Protein AF-L8GLH9-F1 (afdb_monomer_lite)

pLDDT: mean 82.63, std 20.02, range [28.98, 98.69]

Radius of gyration: 16.99 Å; chains: 1; bounding box: 38×40×45 Å

Structure (mmCIF, N/CA/C/O backbone):
data_AF-L8GLH9-F1
#
_entry.id   AF-L8GLH9-F1
#
loop_
_atom_site.group_PDB
_atom_site.id
_atom_site.type_symbol
_atom_site.label_atom_id
_atom_site.label_alt_id
_atom_site.label_comp_id
_atom_site.label_asym_id
_atom_site.label_entity_id
_atom_site.label_seq_id
_atom_site.pdbx_PDB_ins_code
_atom_site.Cartn_x
_atom_site.Cartn_y
_atom_site.Cartn_z
_atom_site.occupancy
_atom_site.B_iso_or_equiv
_atom_site.auth_seq_id
_atom_site.auth_comp_id
_atom_site.auth_asym_id
_atom_site.auth_atom_id
_atom_site.pdbx_PDB_model_num
ATOM 1 N N . MET A 1 1 ? 4.329 -18.933 15.345 1.00 48.31 1 MET A N 1
ATOM 2 C CA . MET A 1 1 ? 5.391 -18.205 14.624 1.00 48.31 1 MET A CA 1
ATOM 3 C C . MET A 1 1 ? 5.444 -16.810 15.231 1.00 48.31 1 MET A C 1
ATOM 5 O O . MET A 1 1 ? 4.500 -16.057 15.046 1.00 48.31 1 MET A O 1
ATOM 9 N N . LEU A 1 2 ? 6.415 -16.532 16.109 1.00 46.81 2 LEU A N 1
ATOM 10 C CA . LEU A 1 2 ? 6.518 -15.220 16.758 1.00 46.81 2 LEU A CA 1
ATOM 11 C C . LEU A 1 2 ? 7.145 -14.242 15.762 1.00 46.81 2 LEU A C 1
ATOM 13 O O . LEU A 1 2 ? 8.319 -14.399 15.430 1.00 46.81 2 LEU A O 1
ATOM 17 N N . CYS A 1 3 ? 6.389 -13.234 15.318 1.00 46.59 3 CYS A N 1
ATOM 18 C CA . CYS A 1 3 ? 7.007 -12.012 14.815 1.00 46.59 3 CYS A CA 1
ATOM 19 C C . CYS A 1 3 ? 7.888 -11.489 15.958 1.00 46.59 3 CYS A C 1
ATOM 21 O O . CYS A 1 3 ? 7.391 -11.249 17.062 1.00 46.59 3 CYS A O 1
ATOM 23 N N . LYS A 1 4 ? 9.211 -11.451 15.762 1.00 39.44 4 LYS A N 1
ATOM 24 C CA . LYS A 1 4 ? 10.112 -10.903 16.777 1.00 39.44 4 LYS A CA 1
ATOM 25 C C . LYS A 1 4 ? 9.799 -9.417 16.893 1.00 39.44 4 LYS A C 1
ATOM 27 O O . LYS A 1 4 ? 10.122 -8.635 16.012 1.00 39.44 4 LYS A O 1
ATOM 32 N N . LEU A 1 5 ? 9.106 -9.076 17.970 1.00 38.25 5 LEU A N 1
ATOM 33 C CA . LEU A 1 5 ? 8.715 -7.723 18.316 1.00 38.25 5 LEU A CA 1
ATOM 34 C C . LEU A 1 5 ? 9.991 -6.908 18.570 1.00 38.25 5 LEU A C 1
ATOM 36 O O . LEU A 1 5 ? 10.675 -7.147 19.567 1.00 38.25 5 LEU A O 1
ATOM 40 N N . LEU A 1 6 ? 10.321 -5.960 17.697 1.00 35.88 6 LEU A N 1
ATOM 41 C CA . LEU A 1 6 ? 11.207 -4.874 18.085 1.00 35.88 6 LEU A CA 1
ATOM 42 C C . LEU A 1 6 ? 10.311 -3.754 18.617 1.00 35.88 6 LEU A C 1
ATOM 44 O O . LEU A 1 6 ? 9.616 -3.056 17.885 1.00 35.88 6 LEU A O 1
ATOM 48 N N . LEU A 1 7 ? 10.267 -3.633 19.940 1.00 35.00 7 LEU A N 1
ATOM 49 C CA . LEU A 1 7 ? 9.560 -2.548 20.601 1.00 35.00 7 LEU A CA 1
ATOM 50 C C . LEU A 1 7 ? 10.393 -1.270 20.433 1.00 35.00 7 LEU A C 1
ATOM 52 O O . LEU A 1 7 ? 11.332 -1.034 21.193 1.00 35.00 7 LEU A O 1
ATOM 56 N N . VAL A 1 8 ? 10.077 -0.441 19.440 1.00 33.22 8 VAL A N 1
ATOM 57 C CA . VAL A 1 8 ? 10.721 0.870 19.294 1.00 33.22 8 VAL A CA 1
ATOM 58 C C . VAL A 1 8 ? 10.056 1.861 20.251 1.00 33.22 8 VAL A C 1
ATOM 60 O O . VAL A 1 8 ? 9.145 2.605 19.898 1.00 33.22 8 VAL A O 1
ATOM 63 N N . ALA A 1 9 ? 10.513 1.866 21.502 1.00 32.91 9 ALA A N 1
ATOM 64 C CA . ALA A 1 9 ? 10.251 2.957 22.433 1.00 32.91 9 ALA A CA 1
ATOM 65 C C . ALA A 1 9 ? 11.201 4.125 22.110 1.00 32.91 9 ALA A C 1
ATOM 67 O O . ALA A 1 9 ? 12.298 4.222 22.656 1.00 32.91 9 ALA A O 1
ATOM 68 N N . LEU A 1 10 ? 10.805 5.006 21.189 1.00 35.25 10 LEU A N 1
ATOM 69 C CA . LEU A 1 10 ? 11.561 6.217 20.854 1.00 35.25 10 LEU A CA 1
ATOM 70 C C . LEU A 1 10 ? 11.167 7.371 21.792 1.00 35.25 10 LEU A C 1
ATOM 72 O O . LEU A 1 10 ? 10.288 8.169 21.489 1.00 35.25 10 LEU A O 1
ATOM 76 N N . PHE A 1 11 ? 11.861 7.485 22.929 1.00 33.91 11 PHE A N 1
ATOM 77 C CA . PHE A 1 11 ? 12.009 8.758 23.646 1.00 33.91 11 PHE A CA 1
ATOM 78 C C . PHE A 1 11 ? 13.252 9.478 23.113 1.00 33.91 11 PHE A C 1
ATOM 80 O O . PHE A 1 11 ? 14.307 9.472 23.740 1.00 33.91 11 PHE A O 1
ATOM 87 N N . LEU A 1 12 ? 13.148 10.094 21.937 1.00 33.44 12 LEU A N 1
ATOM 88 C CA . LEU A 1 12 ? 14.141 11.060 21.473 1.00 33.44 12 LEU A CA 1
ATOM 89 C C . LEU A 1 12 ? 13.407 12.289 20.939 1.00 33.44 12 LEU A C 1
ATOM 91 O O . LEU A 1 12 ? 12.610 12.203 20.008 1.00 33.44 12 LEU A O 1
ATOM 95 N N . ASN A 1 13 ? 13.668 13.434 21.572 1.00 30.86 13 ASN A N 1
ATOM 96 C CA . ASN A 1 13 ? 13.225 14.747 21.119 1.00 30.86 13 ASN A CA 1
ATOM 97 C C . ASN A 1 13 ? 13.850 15.038 19.746 1.00 30.86 13 ASN A C 1
ATOM 99 O O . ASN A 1 13 ? 14.970 15.539 19.671 1.00 30.86 13 ASN A O 1
ATOM 103 N N . PHE A 1 14 ? 13.138 14.717 18.667 1.00 35.16 14 PHE A N 1
ATOM 104 C CA . PHE A 1 14 ? 13.542 15.058 17.307 1.00 35.16 14 PHE A CA 1
ATOM 105 C C . PHE A 1 14 ? 12.776 16.278 16.795 1.00 35.16 14 PHE A C 1
ATOM 107 O O . PHE A 1 14 ? 11.559 16.404 16.943 1.00 35.16 14 PHE A O 1
ATOM 114 N N . VAL A 1 15 ? 13.533 17.191 16.189 1.00 28.98 15 VAL A N 1
ATOM 115 C CA . VAL A 1 15 ? 13.045 18.392 15.513 1.00 28.98 15 VAL A CA 1
ATOM 116 C C . VAL A 1 15 ? 12.125 17.972 14.366 1.00 28.98 15 VAL A C 1
ATOM 118 O O . VAL A 1 15 ? 12.534 17.239 13.470 1.00 28.98 15 VAL A O 1
ATOM 121 N N . ARG A 1 16 ? 10.875 18.449 14.394 1.00 32.00 16 ARG A N 1
ATOM 122 C CA . ARG A 1 16 ? 9.905 18.323 13.299 1.00 32.00 16 ARG A CA 1
ATOM 123 C C . ARG A 1 16 ? 10.435 19.067 12.066 1.00 32.00 16 ARG A C 1
ATOM 125 O O . ARG A 1 16 ? 10.220 20.272 11.961 1.00 32.00 16 ARG A O 1
ATOM 132 N N . SER A 1 17 ? 11.102 18.390 11.134 1.00 30.97 17 SER A N 1
ATOM 133 C CA . SER A 1 17 ? 11.179 18.889 9.759 1.00 30.97 17 SER A CA 1
ATOM 134 C C . SER A 1 17 ? 10.022 18.283 8.967 1.00 30.97 17 SER A C 1
ATOM 136 O O . SER A 1 17 ? 9.770 17.080 8.980 1.00 30.97 17 SER A O 1
ATOM 138 N N . SER A 1 18 ? 9.236 19.151 8.341 1.00 34.31 18 SER A N 1
ATOM 139 C CA . SER A 1 18 ? 8.208 18.778 7.380 1.00 34.31 18 SER A CA 1
ATOM 140 C C . SER A 1 18 ? 8.896 18.213 6.141 1.00 34.31 18 SER A C 1
ATOM 142 O O . SER A 1 18 ? 9.457 18.977 5.357 1.00 34.31 18 SER A O 1
ATOM 144 N N . GLY A 1 19 ? 8.899 16.900 5.969 1.00 38.44 19 GLY A N 1
ATOM 145 C CA . GLY A 1 19 ? 9.499 16.302 4.784 1.00 38.44 19 GLY A CA 1
ATOM 146 C C . GLY A 1 19 ? 9.307 14.809 4.775 1.00 38.44 19 GLY A C 1
ATOM 147 O O . GLY A 1 19 ? 8.417 14.333 4.091 1.00 38.44 19 GLY A O 1
ATOM 148 N N . ASP A 1 20 ? 10.070 14.102 5.596 1.00 43.97 20 ASP A N 1
ATOM 149 C CA . ASP A 1 20 ? 10.052 12.650 5.629 1.00 43.97 20 ASP A CA 1
ATOM 150 C C . ASP A 1 20 ? 10.320 12.194 7.061 1.00 43.97 20 ASP A C 1
ATOM 152 O O . ASP A 1 20 ? 11.429 12.323 7.580 1.00 43.97 20 ASP A O 1
ATOM 156 N N . TYR A 1 21 ? 9.281 11.705 7.742 1.00 44.62 21 TYR A N 1
ATOM 157 C CA . TYR A 1 21 ? 9.470 11.015 9.013 1.00 44.62 21 TYR A CA 1
ATOM 158 C C . TYR A 1 21 ? 9.934 9.593 8.685 1.00 44.62 21 TYR A C 1
ATOM 160 O O . TYR A 1 21 ? 9.128 8.675 8.571 1.00 44.62 21 TYR A O 1
ATOM 168 N N . GLU A 1 22 ? 11.236 9.427 8.457 1.00 46.12 22 GLU A N 1
ATOM 169 C CA . GLU A 1 22 ? 11.877 8.116 8.351 1.00 46.12 22 GLU A CA 1
ATOM 170 C C . GLU A 1 22 ? 12.401 7.709 9.737 1.00 46.12 22 GLU A C 1
ATOM 172 O O . GLU A 1 22 ? 13.559 7.987 10.064 1.00 46.12 22 GLU A O 1
ATOM 177 N N . PRO A 1 23 ? 11.609 7.049 10.608 1.00 44.25 23 PRO A N 1
ATOM 178 C CA . PRO A 1 23 ? 12.254 6.200 11.595 1.00 44.25 23 PRO A CA 1
ATOM 179 C C . PRO A 1 23 ? 13.064 5.175 10.789 1.00 44.25 23 PRO A C 1
ATOM 181 O O . PRO A 1 23 ? 12.549 4.640 9.809 1.00 44.25 23 PRO A O 1
ATOM 184 N N . GLN A 1 24 ? 14.333 4.961 11.144 1.00 42.41 24 GLN A N 1
ATOM 185 C CA . GLN A 1 24 ? 15.255 4.017 10.496 1.00 42.41 24 GLN A CA 1
ATOM 186 C C . GLN A 1 24 ? 14.717 2.568 10.541 1.00 42.41 24 GLN A C 1
ATOM 188 O O . GLN A 1 24 ? 15.207 1.730 11.289 1.00 42.41 24 GLN A O 1
ATOM 193 N N . LEU A 1 25 ? 13.685 2.276 9.754 1.00 46.06 25 LEU A N 1
ATOM 194 C CA . LEU A 1 25 ? 12.957 1.012 9.664 1.00 46.06 25 LEU A CA 1
ATOM 195 C C . LEU A 1 25 ? 12.950 0.582 8.196 1.00 46.06 25 LEU A C 1
ATOM 197 O O . LEU A 1 25 ? 11.900 0.420 7.578 1.00 46.06 25 LEU A O 1
ATOM 201 N N . VAL A 1 26 ? 14.139 0.475 7.601 1.00 50.44 26 VAL A N 1
ATOM 202 C CA . VAL A 1 26 ? 14.301 0.052 6.208 1.00 50.44 26 VAL A CA 1
ATOM 203 C C . VAL A 1 26 ? 14.715 -1.426 6.204 1.00 50.44 26 VAL A C 1
ATOM 205 O O . VAL A 1 26 ? 15.907 -1.717 6.278 1.00 50.44 26 VAL A O 1
ATOM 208 N N . PRO A 1 27 ? 13.776 -2.394 6.146 1.00 52.75 27 PRO A N 1
ATOM 209 C CA . PRO A 1 27 ? 14.131 -3.805 5.987 1.00 52.75 27 PRO A CA 1
ATOM 210 C C . PRO A 1 27 ? 14.670 -4.124 4.586 1.00 52.75 27 PRO A C 1
ATOM 212 O O . PRO A 1 27 ? 15.272 -5.178 4.394 1.00 52.75 27 PRO A O 1
ATOM 215 N N . PHE A 1 28 ? 14.477 -3.231 3.606 1.00 58.47 28 PHE A N 1
ATOM 216 C CA . PHE A 1 28 ? 14.873 -3.462 2.221 1.00 58.47 28 PHE A CA 1
ATOM 217 C C . PHE A 1 28 ? 15.865 -2.412 1.732 1.00 58.47 28 PHE A C 1
ATOM 219 O O . PHE A 1 28 ? 15.496 -1.272 1.456 1.00 58.47 28 PHE A O 1
ATOM 226 N N . TYR A 1 29 ? 17.116 -2.827 1.567 1.00 63.47 29 TYR A N 1
ATOM 227 C CA . TYR A 1 29 ? 18.118 -2.069 0.832 1.00 63.47 29 TYR A CA 1
ATOM 228 C C . TYR A 1 29 ? 18.372 -2.733 -0.511 1.00 63.47 29 TYR A C 1
ATOM 230 O O . TYR A 1 29 ? 18.450 -3.957 -0.607 1.00 63.47 29 TYR A O 1
ATOM 238 N N . GLY A 1 30 ? 18.548 -1.907 -1.536 1.00 80.31 30 GLY A N 1
ATOM 239 C CA . GLY A 1 30 ? 19.004 -2.352 -2.840 1.00 80.31 30 GLY A CA 1
ATOM 240 C C . GLY A 1 30 ? 18.010 -2.079 -3.951 1.00 80.31 30 GLY A C 1
ATOM 241 O O . GLY A 1 30 ? 17.119 -1.233 -3.852 1.00 80.31 30 GLY A O 1
ATOM 242 N N . PHE A 1 31 ? 18.235 -2.800 -5.034 1.00 83.44 31 PHE A N 1
ATOM 243 C CA . PHE A 1 31 ? 17.569 -2.619 -6.305 1.00 83.44 31 PHE A CA 1
ATOM 244 C C . PHE A 1 31 ? 16.625 -3.779 -6.573 1.00 83.44 31 PHE A C 1
ATOM 246 O O . PHE A 1 31 ? 16.828 -4.883 -6.067 1.00 83.44 31 PHE A O 1
ATOM 253 N N . HIS A 1 32 ? 15.597 -3.528 -7.368 1.00 82.81 32 HIS A N 1
ATOM 254 C CA . HIS A 1 32 ? 14.698 -4.573 -7.829 1.00 82.81 32 HIS A CA 1
ATOM 255 C C . HIS A 1 32 ? 14.793 -4.779 -9.337 1.00 82.81 32 HIS A C 1
ATOM 257 O O . HIS A 1 32 ? 15.432 -4.012 -10.052 1.00 82.81 32 HIS A O 1
ATOM 263 N N . SER A 1 33 ? 14.139 -5.850 -9.784 1.00 86.19 33 SER A N 1
ATOM 264 C CA . SER A 1 33 ? 13.901 -6.154 -11.193 1.00 86.19 33 SER A CA 1
ATOM 265 C C . SER A 1 33 ? 12.440 -5.864 -11.565 1.00 86.19 33 SER A C 1
ATOM 267 O O . SER A 1 33 ? 11.677 -5.329 -10.757 1.00 86.19 33 SER A O 1
ATOM 269 N N . ALA A 1 34 ? 12.027 -6.272 -12.768 1.00 94.25 34 ALA A N 1
ATOM 270 C CA . ALA A 1 34 ? 10.666 -6.097 -13.275 1.00 94.25 34 ALA A CA 1
ATOM 271 C C . ALA A 1 34 ? 9.572 -6.743 -12.405 1.00 94.25 34 ALA A C 1
ATOM 273 O O . ALA A 1 34 ? 8.413 -6.350 -12.500 1.00 94.25 34 ALA A O 1
ATOM 274 N N . VAL A 1 35 ? 9.909 -7.726 -11.566 1.00 95.12 35 VAL A N 1
ATOM 275 C CA . VAL A 1 35 ? 8.958 -8.346 -10.637 1.00 95.12 35 VAL A CA 1
ATOM 276 C C . VAL A 1 35 ? 9.485 -8.229 -9.218 1.00 95.12 35 VAL A C 1
ATOM 278 O O . VAL A 1 35 ? 10.641 -8.548 -8.937 1.00 95.12 35 VAL A O 1
ATOM 281 N N . MET A 1 36 ? 8.609 -7.800 -8.318 1.00 93.56 36 MET A N 1
ATOM 282 C CA . MET A 1 36 ? 8.866 -7.753 -6.888 1.00 93.56 36 MET A CA 1
ATOM 283 C C . MET A 1 36 ? 7.786 -8.520 -6.146 1.00 93.56 36 MET A C 1
ATOM 285 O O . MET A 1 36 ? 6.603 -8.412 -6.475 1.00 93.56 36 MET A O 1
ATOM 289 N N . THR A 1 37 ? 8.179 -9.210 -5.081 1.00 93.19 37 THR A N 1
ATOM 290 C CA . THR A 1 37 ? 7.257 -9.868 -4.154 1.00 93.19 37 THR A CA 1
ATOM 291 C C . THR A 1 37 ? 7.627 -9.567 -2.709 1.00 93.19 37 THR A C 1
ATOM 293 O O . THR A 1 37 ? 8.803 -9.453 -2.369 1.00 93.19 37 THR A O 1
ATOM 296 N N . ALA A 1 38 ? 6.620 -9.467 -1.849 1.00 91.94 38 ALA A N 1
ATOM 297 C CA . ALA A 1 38 ? 6.783 -9.415 -0.404 1.00 91.94 38 ALA A CA 1
ATOM 298 C C . ALA A 1 38 ? 5.654 -10.188 0.271 1.00 91.94 38 ALA A C 1
ATOM 300 O O . ALA A 1 38 ? 4.516 -10.172 -0.194 1.00 91.94 38 ALA A O 1
ATOM 301 N N . ARG A 1 39 ? 5.950 -10.829 1.398 1.00 91.94 39 ARG A N 1
ATOM 302 C CA . ARG A 1 39 ? 4.935 -11.394 2.289 1.00 91.94 39 ARG A CA 1
ATOM 303 C C . ARG A 1 39 ? 4.847 -10.522 3.528 1.00 91.94 39 ARG A C 1
ATOM 305 O O . ARG A 1 39 ? 5.874 -10.160 4.100 1.00 91.94 39 ARG A O 1
ATOM 312 N N . VAL A 1 40 ? 3.634 -10.158 3.919 1.00 92.62 40 VAL A N 1
ATOM 313 C CA . VAL A 1 40 ? 3.385 -9.230 5.023 1.00 92.62 40 VAL A CA 1
ATOM 314 C C . VAL A 1 40 ? 2.390 -9.807 6.016 1.00 92.62 40 VAL A C 1
ATOM 316 O O . VAL A 1 40 ? 1.424 -10.465 5.637 1.00 92.62 40 VAL A O 1
ATOM 319 N N . GLN A 1 41 ? 2.597 -9.502 7.291 1.00 92.75 41 GLN A N 1
ATOM 320 C CA . GLN A 1 41 ? 1.621 -9.698 8.355 1.00 92.75 41 GLN A CA 1
ATOM 321 C C . GLN A 1 41 ? 1.482 -8.386 9.130 1.00 92.75 41 GLN A C 1
ATOM 323 O O . GLN A 1 41 ? 2.452 -7.851 9.664 1.00 92.75 41 GLN A O 1
ATOM 328 N N . LEU A 1 42 ? 0.265 -7.853 9.171 1.00 91.06 42 LEU A N 1
ATOM 329 C CA . LEU A 1 42 ? -0.047 -6.572 9.809 1.00 91.06 42 LEU A CA 1
ATOM 330 C C . LEU A 1 42 ? -0.402 -6.804 11.279 1.00 91.06 42 LEU A C 1
ATOM 332 O O . LEU A 1 42 ? -1.261 -7.638 11.563 1.00 91.06 42 LEU A O 1
ATOM 336 N N . ALA A 1 43 ? 0.225 -6.093 12.216 1.00 90.69 43 ALA A N 1
ATOM 337 C CA . ALA A 1 43 ? -0.106 -6.220 13.635 1.00 90.69 43 ALA A CA 1
ATOM 338 C C . ALA A 1 43 ? -1.403 -5.467 13.993 1.00 90.69 43 ALA A C 1
ATOM 340 O O . ALA A 1 43 ? -1.910 -4.659 13.217 1.00 90.69 43 ALA A O 1
ATOM 341 N N . ASN A 1 44 ? -1.955 -5.710 15.185 1.00 91.69 44 ASN A N 1
ATOM 342 C CA . ASN A 1 44 ? -3.212 -5.085 15.631 1.00 91.69 44 ASN A CA 1
ATOM 343 C C . ASN A 1 44 ? -3.132 -3.549 15.748 1.00 91.69 44 ASN A C 1
ATOM 345 O O . ASN A 1 44 ? -4.147 -2.858 15.648 1.00 91.69 44 ASN A O 1
ATOM 349 N N . ASP A 1 45 ? -1.942 -2.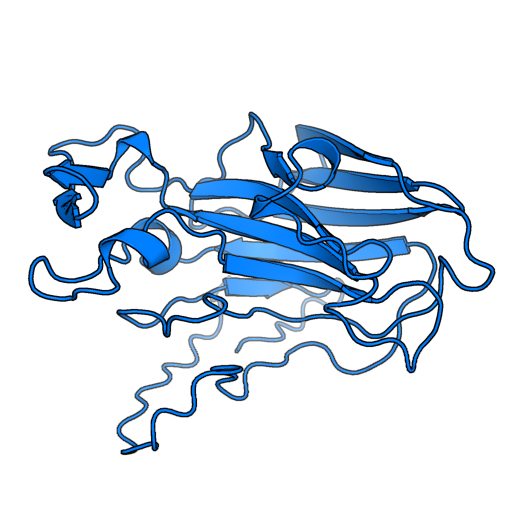994 15.971 1.00 88.69 45 ASP A N 1
ATOM 350 C CA . ASP A 1 45 ? -1.729 -1.544 16.042 1.00 88.69 45 ASP A CA 1
ATOM 351 C C . ASP A 1 45 ? -1.931 -0.843 14.684 1.00 88.69 45 ASP A C 1
ATOM 353 O O . ASP A 1 45 ? -2.325 0.326 14.644 1.00 88.69 45 ASP A O 1
ATOM 357 N N . THR A 1 46 ? -1.800 -1.578 13.573 1.00 89.44 46 THR A N 1
ATOM 358 C CA . THR A 1 46 ? -2.104 -1.083 12.224 1.00 89.44 46 THR A CA 1
ATOM 359 C C . THR A 1 46 ? -3.586 -0.739 12.069 1.00 89.44 46 THR A C 1
ATOM 361 O O . THR A 1 46 ? -3.917 0.268 11.457 1.00 89.44 46 THR A O 1
ATOM 364 N N . SER A 1 47 ? -4.521 -1.484 12.666 1.00 91.44 47 SER A N 1
ATOM 365 C CA . SER A 1 47 ? -5.956 -1.186 12.518 1.00 91.44 47 SER A CA 1
ATOM 366 C C . SER A 1 47 ? -6.508 -0.232 13.580 1.00 91.44 47 SER A C 1
ATOM 368 O O . SER A 1 47 ? -7.668 0.175 13.490 1.00 91.44 47 SER A O 1
ATOM 370 N N . THR A 1 48 ? -5.706 0.142 14.581 1.00 90.00 48 THR A N 1
ATOM 371 C CA . THR A 1 48 ? -6.197 0.845 15.778 1.00 90.00 48 THR A CA 1
ATOM 372 C C . THR A 1 48 ? -5.628 2.245 15.981 1.00 90.00 48 THR A C 1
ATOM 374 O O . THR A 1 48 ? -6.156 2.967 16.826 1.00 90.00 48 THR A O 1
ATOM 377 N N . TYR A 1 49 ? -4.645 2.685 15.185 1.00 87.25 49 TYR A N 1
ATOM 378 C CA . TYR A 1 49 ? -4.107 4.042 15.314 1.00 87.25 49 TYR A CA 1
ATOM 379 C C . TYR A 1 49 ? -5.174 5.124 15.146 1.00 87.25 49 TYR A C 1
ATOM 381 O O . TYR A 1 49 ? -6.056 5.050 14.275 1.00 87.25 49 TYR A O 1
ATOM 389 N N . LEU A 1 50 ? -5.097 6.123 16.025 1.00 87.00 50 LEU A N 1
ATOM 390 C CA . LEU A 1 50 ? -6.033 7.230 16.086 1.00 87.00 50 LEU A CA 1
ATOM 391 C C . LEU A 1 50 ? -5.292 8.514 16.459 1.00 87.00 50 LEU A C 1
ATOM 393 O O . LEU A 1 50 ? -4.617 8.560 17.482 1.00 87.00 50 LEU A O 1
ATOM 397 N N . PHE A 1 51 ? -5.433 9.548 15.638 1.00 84.31 51 PHE A N 1
ATOM 398 C CA . PHE A 1 51 ? -5.006 10.895 16.012 1.00 84.31 51 PHE A CA 1
ATOM 399 C C . PHE A 1 51 ? -5.970 11.488 17.048 1.00 84.31 51 PHE A C 1
ATOM 401 O O . PHE A 1 51 ? -7.185 11.278 16.961 1.00 84.31 51 PHE A O 1
ATOM 408 N N . GLY A 1 52 ? -5.443 12.243 18.014 1.00 80.31 52 GLY A N 1
ATOM 409 C CA . GLY A 1 52 ? -6.265 12.923 19.012 1.00 80.31 52 GLY A CA 1
ATOM 410 C C . GLY A 1 52 ? -7.189 13.988 18.396 1.00 80.31 52 GLY A C 1
ATOM 411 O O . GLY A 1 52 ? -6.862 14.567 17.358 1.00 80.31 52 GLY A O 1
ATOM 412 N N . PRO A 1 53 ? -8.333 14.306 19.032 1.00 76.94 53 PRO A N 1
ATOM 413 C CA . PRO A 1 53 ? -9.286 15.304 18.523 1.00 76.94 53 PRO A CA 1
ATOM 414 C C . PRO A 1 53 ? -8.711 16.731 18.461 1.00 76.94 53 PRO A C 1
ATOM 416 O O . PRO A 1 53 ? -9.180 17.561 17.675 1.00 76.94 53 PRO A O 1
ATOM 419 N N . ASP A 1 54 ? -7.679 17.005 19.262 1.00 81.00 54 ASP A N 1
ATOM 420 C CA . ASP A 1 54 ? -6.987 18.295 19.325 1.00 81.00 54 ASP A CA 1
ATOM 421 C C . ASP A 1 54 ? -5.835 18.405 18.311 1.00 81.00 54 ASP A C 1
ATOM 423 O O . ASP A 1 54 ? -5.258 19.478 18.118 1.00 81.00 54 ASP A O 1
ATOM 427 N N . GLU A 1 55 ? -5.505 17.313 17.618 1.00 77.75 55 GLU A N 1
ATOM 428 C CA . GLU A 1 55 ? -4.463 17.311 16.603 1.00 77.75 55 GLU A CA 1
ATOM 429 C C . GLU A 1 55 ? -5.014 17.880 15.296 1.00 77.75 55 GLU A C 1
ATOM 431 O O . GLU A 1 55 ? -5.731 17.216 14.547 1.00 77.75 55 GLU A O 1
ATOM 436 N N . VAL A 1 56 ? -4.637 19.128 15.002 1.00 71.69 56 VAL A N 1
ATOM 437 C CA . VAL A 1 56 ? -5.023 19.853 13.775 1.00 71.69 56 VAL A CA 1
ATOM 438 C C . VAL A 1 56 ? -4.753 19.022 12.515 1.00 71.69 56 VAL A C 1
ATOM 440 O O . VAL A 1 56 ? -5.525 19.066 11.559 1.00 71.69 56 VAL A O 1
ATOM 443 N N . GLU A 1 57 ? -3.691 18.220 12.547 1.00 70.25 57 GLU A N 1
ATOM 444 C CA . GLU A 1 57 ? -3.279 17.357 11.447 1.00 70.25 57 GLU A CA 1
ATOM 445 C C . GLU A 1 57 ? -4.043 16.030 11.389 1.00 70.25 57 GLU A C 1
ATOM 447 O O . GLU A 1 57 ? -4.217 15.475 10.304 1.00 70.25 57 GLU A O 1
ATOM 452 N N . GLY A 1 58 ? -4.596 15.551 12.507 1.00 69.19 58 GLY A N 1
ATOM 453 C CA . GLY A 1 58 ? -5.243 14.241 12.599 1.00 69.19 58 GLY A CA 1
ATOM 454 C C . GLY A 1 58 ? -6.357 14.031 11.577 1.00 69.19 58 GLY A C 1
ATOM 455 O O . GLY A 1 58 ? -6.471 12.961 10.988 1.00 69.19 58 GLY A O 1
ATOM 456 N N . ALA A 1 59 ? -7.093 15.102 11.278 1.00 67.88 59 ALA A N 1
ATOM 457 C CA . ALA A 1 59 ? -8.026 15.225 10.159 1.00 67.88 59 ALA A CA 1
ATOM 458 C C . ALA A 1 59 ? -7.479 14.675 8.828 1.00 67.88 59 ALA A C 1
ATOM 460 O O . ALA A 1 59 ? -8.054 13.786 8.201 1.00 67.88 59 ALA A O 1
ATOM 461 N N . ARG A 1 60 ? -6.339 15.227 8.405 1.00 75.19 60 ARG A N 1
ATOM 462 C CA . ARG A 1 60 ? -5.671 14.939 7.135 1.00 75.19 60 ARG A CA 1
ATOM 463 C C . ARG A 1 60 ? -4.995 13.575 7.183 1.00 75.19 60 ARG A C 1
ATOM 465 O O . ARG A 1 60 ? -5.038 12.821 6.212 1.00 75.19 60 ARG A O 1
ATOM 472 N N . CYS A 1 61 ? -4.370 13.255 8.308 1.00 78.31 61 CYS A N 1
ATOM 473 C CA . CYS A 1 61 ? -3.495 12.099 8.433 1.00 78.31 61 CYS A CA 1
ATOM 474 C C . CYS A 1 61 ? -4.268 10.791 8.667 1.00 78.31 61 CYS A C 1
ATOM 476 O O . CYS A 1 61 ? -3.860 9.746 8.170 1.00 78.31 61 CYS A O 1
ATOM 478 N N . GLN A 1 62 ? -5.414 10.824 9.354 1.00 80.69 62 GLN A N 1
ATOM 479 C CA . GLN A 1 62 ? -6.170 9.611 9.680 1.00 80.69 62 GLN A CA 1
ATOM 480 C C . GLN A 1 62 ? -6.778 8.934 8.445 1.00 80.69 62 GLN A C 1
ATOM 482 O O . GLN A 1 62 ? -6.842 7.707 8.382 1.00 80.69 62 GLN A O 1
ATOM 487 N N . SER A 1 63 ? -7.218 9.719 7.459 1.00 79.56 63 SER A N 1
ATOM 488 C CA . SER A 1 63 ? -7.737 9.206 6.184 1.00 79.56 63 SER A CA 1
ATOM 489 C C . SER A 1 63 ? -6.651 8.980 5.128 1.00 79.56 63 SER A C 1
ATOM 491 O O . SER A 1 63 ? -6.957 8.479 4.039 1.00 79.56 63 SER A O 1
ATOM 493 N N . SER A 1 64 ? -5.412 9.391 5.418 1.00 86.06 64 SER A N 1
ATOM 494 C CA . SER A 1 64 ? -4.289 9.287 4.492 1.00 86.06 64 SER A CA 1
ATOM 495 C C . SER A 1 64 ? -3.808 7.849 4.336 1.00 86.06 64 SER A C 1
ATOM 497 O O . SER A 1 64 ? -4.003 6.992 5.195 1.00 86.06 64 SER A O 1
ATOM 499 N N . TRP A 1 65 ? -3.167 7.604 3.198 1.00 91.56 65 TRP A N 1
ATOM 500 C CA . TRP A 1 65 ? -2.588 6.317 2.844 1.00 91.56 65 TRP A CA 1
ATOM 501 C C . TRP A 1 65 ? -1.128 6.229 3.298 1.00 91.56 65 TRP A C 1
ATOM 503 O O . TRP A 1 65 ? -0.274 6.972 2.803 1.00 91.56 65 TRP A O 1
ATOM 513 N N . ASN A 1 66 ? -0.845 5.285 4.190 1.00 90.31 66 ASN A N 1
ATOM 514 C CA . ASN A 1 66 ? 0.491 4.945 4.670 1.00 90.31 66 ASN A CA 1
ATOM 515 C C . ASN A 1 66 ? 1.204 4.055 3.651 1.00 90.31 66 ASN A C 1
ATOM 517 O O . ASN A 1 66 ? 0.588 3.170 3.061 1.00 90.31 66 ASN A O 1
ATOM 521 N N . LYS A 1 67 ? 2.498 4.269 3.419 1.00 91.06 67 LYS A N 1
ATOM 522 C CA . LYS A 1 67 ? 3.258 3.472 2.451 1.00 91.06 67 LYS A CA 1
ATOM 523 C C . LYS A 1 67 ? 3.624 2.144 3.077 1.00 91.06 67 LYS A C 1
ATOM 525 O O . LYS A 1 67 ? 4.239 2.138 4.133 1.00 91.06 67 LYS A O 1
ATOM 530 N N . LEU A 1 68 ? 3.234 1.048 2.434 1.00 90.62 68 LEU A N 1
ATOM 531 C CA . LEU A 1 68 ? 3.539 -0.297 2.902 1.00 90.62 68 LEU A CA 1
ATOM 532 C C . LEU A 1 68 ? 4.855 -0.770 2.299 1.00 90.62 68 LEU A C 1
ATOM 534 O O . LEU A 1 68 ? 5.815 -1.018 3.012 1.00 90.62 68 LEU A O 1
ATOM 538 N N . TRP A 1 69 ? 4.896 -0.912 0.981 1.00 93.56 69 TRP A N 1
ATOM 539 C CA . TRP A 1 69 ? 6.023 -1.521 0.286 1.00 93.56 69 TRP A CA 1
ATOM 540 C C . TRP A 1 69 ? 5.896 -1.283 -1.214 1.00 93.56 69 TRP A C 1
ATOM 542 O O . TRP A 1 69 ? 4.780 -1.236 -1.739 1.00 93.56 69 TRP A O 1
ATOM 552 N N . GLY A 1 70 ? 7.021 -1.132 -1.903 1.00 94.75 70 GLY A N 1
ATOM 553 C CA . GLY A 1 70 ? 7.039 -1.046 -3.355 1.00 94.75 70 GLY A CA 1
ATOM 554 C C . GLY A 1 70 ? 8.419 -0.761 -3.922 1.00 94.75 70 GLY A C 1
ATOM 555 O O . GLY A 1 70 ? 9.419 -1.140 -3.317 1.00 94.75 70 GLY A O 1
ATOM 556 N N . GLY A 1 71 ? 8.474 -0.080 -5.061 1.00 94.25 71 GLY A N 1
ATOM 557 C CA . GLY A 1 71 ? 9.717 0.203 -5.776 1.00 94.25 71 GLY A CA 1
ATOM 558 C C . GLY A 1 71 ? 9.663 1.516 -6.548 1.00 94.25 71 GLY A C 1
ATOM 559 O O . GLY A 1 71 ? 8.586 2.014 -6.883 1.00 94.25 71 GLY A O 1
ATOM 560 N N . GLY A 1 72 ? 10.832 2.113 -6.779 1.00 95.00 72 GLY A N 1
ATOM 561 C CA . GLY A 1 72 ? 10.985 3.175 -7.773 1.00 95.00 72 GLY A CA 1
ATOM 562 C C . GLY A 1 72 ? 10.816 2.626 -9.191 1.00 95.00 72 GLY A C 1
ATOM 563 O O . GLY A 1 72 ? 10.827 1.421 -9.405 1.00 95.00 72 GLY A O 1
ATOM 564 N N . ARG A 1 73 ? 10.682 3.499 -10.183 1.00 93.88 73 ARG A N 1
ATOM 565 C CA . ARG A 1 73 ? 10.746 3.080 -11.589 1.00 93.88 73 ARG A CA 1
ATOM 566 C C . ARG A 1 73 ? 11.470 4.111 -12.435 1.00 93.88 73 ARG A C 1
ATOM 568 O O . ARG A 1 73 ? 11.751 5.225 -11.991 1.00 93.88 73 ARG A O 1
ATOM 575 N N . CYS A 1 74 ? 11.743 3.734 -13.678 1.00 94.69 74 CYS A N 1
ATOM 576 C CA . CYS A 1 74 ? 12.424 4.579 -14.653 1.00 94.69 74 CYS A CA 1
ATOM 577 C C . CYS A 1 74 ? 13.873 4.921 -14.253 1.00 94.69 74 CYS A C 1
ATOM 579 O O . CYS A 1 74 ? 14.387 5.974 -14.629 1.00 94.69 74 CYS A O 1
ATOM 581 N N . GLY A 1 75 ? 14.541 4.012 -13.536 1.00 91.62 75 GLY A N 1
ATOM 582 C CA . GLY A 1 75 ? 15.963 4.083 -13.212 1.00 91.62 75 GLY A CA 1
ATOM 583 C C . GLY A 1 75 ? 16.272 4.256 -11.723 1.00 91.62 75 GLY A C 1
ATOM 584 O O . GLY A 1 75 ? 15.500 4.796 -10.935 1.00 91.62 75 GLY A O 1
ATOM 585 N N . TYR A 1 76 ? 17.478 3.837 -11.341 1.00 87.25 76 TYR A N 1
ATOM 586 C CA . TYR A 1 76 ? 17.929 3.768 -9.946 1.00 87.25 76 TYR A CA 1
ATOM 587 C C . TYR A 1 76 ? 18.111 5.113 -9.239 1.00 87.25 76 TYR A C 1
ATOM 589 O O . TYR A 1 76 ? 18.071 5.168 -8.013 1.00 87.25 76 TYR A O 1
ATOM 597 N N . LEU A 1 77 ? 18.335 6.186 -9.997 1.00 86.31 77 LEU A N 1
ATOM 598 C CA . LEU A 1 77 ? 18.570 7.531 -9.460 1.00 86.31 77 LEU A CA 1
ATOM 599 C C . LEU A 1 77 ? 17.317 8.406 -9.497 1.00 86.31 77 LEU A C 1
ATOM 601 O O . LEU A 1 77 ? 17.382 9.594 -9.182 1.00 86.31 77 LEU A O 1
ATOM 605 N N . ASN A 1 78 ? 16.185 7.841 -9.910 1.00 86.62 78 ASN A N 1
ATOM 606 C CA . ASN A 1 78 ? 14.956 8.593 -10.020 1.00 86.62 78 ASN A CA 1
ATOM 607 C C . ASN A 1 78 ? 14.333 8.820 -8.638 1.00 86.62 78 ASN A C 1
ATOM 609 O O . ASN A 1 78 ? 14.303 7.928 -7.790 1.00 86.62 78 ASN A O 1
ATOM 613 N N . PHE A 1 79 ? 13.830 10.021 -8.372 1.00 88.69 79 PHE A N 1
ATOM 614 C CA . PHE A 1 79 ? 13.246 10.308 -7.066 1.00 88.69 79 PHE A CA 1
ATOM 615 C C . PHE A 1 79 ? 11.928 9.537 -6.905 1.00 88.69 79 PHE A C 1
ATOM 617 O O . PHE A 1 79 ? 11.124 9.490 -7.832 1.00 88.69 79 PHE A O 1
ATOM 624 N N . HIS A 1 80 ? 11.655 8.943 -5.739 1.00 88.25 80 HIS A N 1
ATOM 625 C CA . HIS A 1 80 ? 10.448 8.117 -5.570 1.00 88.25 80 HIS A CA 1
ATOM 626 C C . HIS A 1 80 ? 9.155 8.936 -5.649 1.00 88.25 80 HIS A C 1
ATOM 628 O O . HIS A 1 80 ? 8.108 8.387 -5.973 1.00 88.25 80 HIS A O 1
ATOM 634 N N . HIS A 1 81 ? 9.192 10.243 -5.379 1.00 92.38 81 HIS A N 1
ATOM 635 C CA . HIS A 1 81 ? 8.044 11.116 -5.645 1.00 92.38 81 HIS A CA 1
ATOM 636 C C . HIS A 1 81 ? 7.913 11.516 -7.120 1.00 92.38 81 HIS A C 1
ATOM 638 O O . HIS A 1 81 ? 6.984 12.243 -7.462 1.00 92.38 81 HIS A O 1
ATOM 644 N N . TYR A 1 82 ? 8.832 11.076 -7.979 1.00 95.31 82 TYR A N 1
ATOM 645 C CA . TYR A 1 82 ? 8.785 11.302 -9.414 1.00 95.31 82 TYR A CA 1
ATOM 646 C C . TYR A 1 82 ? 8.199 10.090 -10.135 1.00 95.31 82 TYR A C 1
ATOM 648 O O . TYR A 1 82 ? 7.114 10.203 -10.696 1.00 95.31 82 TYR A O 1
ATOM 656 N N . ASP A 1 83 ? 8.834 8.920 -10.025 1.00 95.88 83 ASP A N 1
ATOM 657 C CA . ASP A 1 83 ? 8.247 7.668 -10.498 1.00 95.88 83 ASP A CA 1
ATOM 658 C C . ASP A 1 83 ? 8.440 6.537 -9.473 1.00 95.88 83 ASP A C 1
ATOM 660 O O . ASP A 1 83 ? 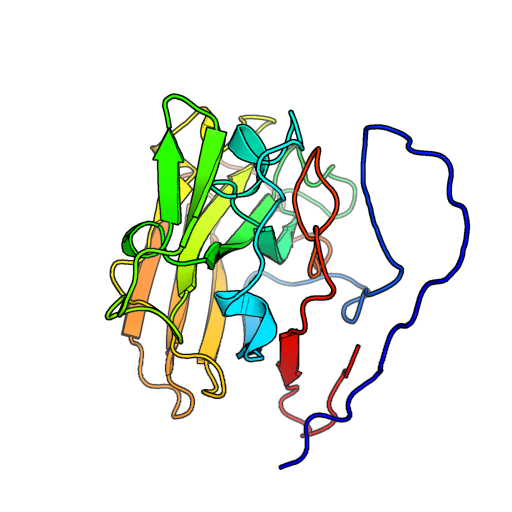9.559 6.106 -9.180 1.00 95.88 83 ASP A O 1
ATOM 664 N N . SER A 1 84 ? 7.335 6.039 -8.917 1.00 96.50 84 SER A N 1
ATOM 665 C CA . SER A 1 84 ? 7.335 4.870 -8.031 1.00 96.50 84 SER A CA 1
ATOM 666 C C . SER A 1 84 ? 5.965 4.220 -7.949 1.00 96.50 84 SER A C 1
ATOM 668 O O . SER A 1 84 ? 4.953 4.887 -8.129 1.00 96.50 84 SER A O 1
ATOM 670 N N . ASP A 1 85 ? 5.941 2.948 -7.573 1.00 97.62 85 ASP A N 1
ATOM 671 C CA . ASP A 1 85 ? 4.738 2.155 -7.350 1.00 97.62 85 ASP A CA 1
ATOM 672 C C . ASP A 1 85 ? 4.790 1.533 -5.963 1.00 97.62 85 ASP A C 1
ATOM 674 O O . ASP A 1 85 ? 5.809 0.971 -5.556 1.00 97.62 85 ASP A O 1
ATOM 678 N N . ARG A 1 86 ? 3.696 1.635 -5.207 1.00 96.31 86 ARG A N 1
ATOM 679 C CA . ARG A 1 86 ? 3.611 1.099 -3.849 1.00 96.31 86 ARG A CA 1
ATOM 680 C C . ARG A 1 86 ? 2.242 0.524 -3.544 1.00 96.31 86 ARG A C 1
ATOM 682 O O . ARG A 1 86 ? 1.210 1.103 -3.881 1.00 96.31 86 ARG A O 1
ATOM 689 N N . PHE A 1 87 ? 2.240 -0.556 -2.775 1.00 97.19 87 PHE A N 1
ATOM 690 C CA . PHE A 1 87 ? 1.104 -0.860 -1.925 1.00 97.19 87 PHE A CA 1
ATOM 691 C C . PHE A 1 87 ? 1.057 0.158 -0.792 1.00 97.19 87 PHE A C 1
ATOM 693 O O . PHE A 1 87 ? 2.067 0.476 -0.151 1.00 97.19 87 PHE A O 1
ATOM 700 N N . VAL A 1 88 ? -0.133 0.681 -0.544 1.00 95.75 88 VAL A N 1
ATOM 701 C CA . VAL A 1 88 ? -0.400 1.584 0.568 1.00 95.75 88 VAL A CA 1
ATOM 702 C C . VAL A 1 88 ? -1.582 1.074 1.355 1.00 95.75 88 VAL A C 1
ATOM 704 O O . VAL A 1 88 ? -2.429 0.347 0.839 1.00 95.75 88 VAL A O 1
ATOM 707 N N . TRP A 1 89 ? -1.638 1.460 2.616 1.00 95.00 89 TRP A N 1
ATOM 708 C CA . TRP A 1 89 ? -2.612 0.939 3.545 1.00 95.00 89 TRP A CA 1
ATOM 709 C C . TRP A 1 89 ? -3.155 2.051 4.438 1.00 95.00 89 TRP A C 1
ATOM 711 O O . TRP A 1 89 ? -2.524 3.094 4.616 1.00 95.00 89 TRP A O 1
ATOM 721 N N . ARG A 1 90 ? -4.347 1.849 4.986 1.00 93.12 90 ARG A N 1
ATOM 722 C CA . ARG A 1 90 ? -4.905 2.720 6.023 1.00 93.12 90 ARG A CA 1
ATOM 723 C C . ARG A 1 90 ? -5.877 1.950 6.894 1.00 93.12 90 ARG A C 1
ATOM 725 O O . ARG A 1 90 ? -6.440 0.938 6.473 1.00 93.12 90 ARG A O 1
ATOM 732 N N . ARG A 1 91 ? -6.147 2.483 8.079 1.00 91.62 91 ARG A N 1
ATOM 733 C CA . ARG A 1 91 ? -7.275 2.042 8.898 1.00 91.62 91 ARG A CA 1
ATOM 734 C C . ARG A 1 91 ? -8.581 2.109 8.105 1.00 91.62 91 ARG A C 1
ATOM 736 O O . ARG A 1 91 ? -8.811 3.056 7.353 1.00 91.62 91 ARG A O 1
ATOM 743 N N . HIS A 1 92 ? -9.460 1.130 8.304 1.00 95.00 92 HIS A N 1
ATOM 744 C CA . HIS A 1 92 ? -10.739 1.105 7.609 1.00 95.00 92 HIS A CA 1
ATOM 745 C C . HIS A 1 92 ? -11.581 2.357 7.912 1.00 95.00 92 HIS A C 1
ATOM 747 O O . HIS A 1 92 ? -11.959 2.606 9.060 1.00 95.00 92 HIS A O 1
ATOM 753 N N . ILE A 1 93 ? -11.926 3.128 6.872 1.00 92.62 93 ILE A N 1
ATOM 754 C CA . ILE A 1 93 ? -12.594 4.432 7.026 1.00 92.62 93 ILE A CA 1
ATOM 755 C C . ILE A 1 93 ? -13.958 4.332 7.722 1.00 92.62 93 ILE A C 1
ATOM 757 O O . ILE A 1 93 ? -14.353 5.229 8.459 1.00 92.62 93 ILE A O 1
ATOM 761 N N . GLY A 1 94 ? -14.645 3.195 7.568 1.00 94.44 94 GLY A N 1
ATOM 762 C CA . GLY A 1 94 ? -15.911 2.910 8.252 1.00 94.44 94 GLY A CA 1
ATOM 763 C C . GLY A 1 94 ? -15.818 2.853 9.785 1.00 94.44 94 GLY A C 1
ATOM 764 O O . GLY A 1 94 ? -16.852 2.945 10.445 1.00 94.44 94 GLY A O 1
ATOM 765 N N . CYS A 1 95 ? -14.613 2.730 10.355 1.00 93.44 95 CYS A N 1
ATOM 766 C CA . CYS A 1 95 ? -14.395 2.779 11.803 1.00 93.44 95 CYS A CA 1
ATOM 767 C C . CYS A 1 95 ? -14.088 4.175 12.337 1.00 93.44 95 CYS A C 1
ATOM 769 O O . CYS A 1 95 ? -13.999 4.335 13.549 1.00 93.44 95 CYS A O 1
ATOM 771 N N . ILE A 1 96 ? -13.916 5.178 11.480 1.00 91.44 96 ILE A N 1
ATOM 772 C CA . ILE A 1 96 ? -13.517 6.516 11.909 1.00 91.44 96 ILE A CA 1
ATOM 773 C C . ILE A 1 96 ? -14.755 7.415 11.919 1.00 91.44 96 ILE A C 1
ATOM 775 O O . ILE A 1 96 ? -15.544 7.426 10.973 1.00 91.44 96 ILE A O 1
ATOM 779 N N . VAL A 1 97 ? -14.944 8.155 13.010 1.00 90.56 97 VAL A N 1
ATOM 780 C CA . VAL A 1 97 ? -15.977 9.189 13.118 1.00 90.56 97 VAL A CA 1
ATOM 781 C C . VAL A 1 97 ? -15.321 10.533 12.852 1.00 90.56 97 VAL A C 1
ATOM 783 O O . VAL A 1 97 ? -14.342 10.888 13.509 1.00 90.56 97 VAL A O 1
ATOM 786 N N . PHE A 1 98 ? -15.877 11.284 11.906 1.00 87.88 98 PHE A N 1
ATOM 787 C CA . PHE A 1 98 ? -15.430 12.634 11.586 1.00 87.88 98 PHE A CA 1
ATOM 788 C C . PHE A 1 98 ? -16.434 13.673 12.093 1.00 87.88 98 PHE A C 1
ATOM 790 O O . PHE A 1 98 ? -17.644 13.460 12.022 1.00 87.88 98 PHE A O 1
ATOM 797 N N . ASN A 1 99 ? -15.928 14.810 12.566 1.00 86.69 99 ASN A N 1
ATOM 798 C CA . ASN A 1 99 ? -16.692 16.033 12.790 1.00 86.69 99 ASN A CA 1
ATOM 799 C C . ASN A 1 99 ? -16.115 17.127 11.878 1.00 86.69 99 ASN A C 1
ATOM 801 O O . ASN A 1 99 ? -15.047 17.686 12.143 1.00 86.69 99 ASN A O 1
ATOM 805 N N . GLY A 1 100 ? -16.782 17.368 10.747 1.00 85.44 100 GLY A N 1
ATOM 806 C CA . GLY A 1 100 ? -16.205 18.137 9.646 1.00 85.44 100 GLY A CA 1
ATOM 807 C C . GLY A 1 100 ? -14.994 17.412 9.057 1.00 85.44 100 GLY A C 1
ATOM 808 O O . GLY A 1 100 ? -15.093 16.247 8.681 1.00 85.44 100 GLY A O 1
ATOM 809 N N . SER A 1 101 ? -13.845 18.086 8.995 1.00 80.00 101 SER A N 1
ATOM 810 C CA . SER A 1 101 ? -12.587 17.463 8.570 1.00 80.00 101 SER A CA 1
ATOM 811 C C . SER A 1 101 ? -11.873 16.704 9.689 1.00 80.00 101 SER A C 1
ATOM 813 O O . SER A 1 101 ? -10.972 15.929 9.395 1.00 80.00 101 SER A O 1
ATOM 815 N N . ARG A 1 102 ? -12.240 16.901 10.963 1.00 80.88 102 ARG A N 1
ATOM 816 C CA . ARG A 1 102 ? -11.483 16.381 12.113 1.00 80.88 102 ARG A CA 1
ATOM 817 C C . ARG A 1 102 ? -11.919 14.990 12.530 1.00 80.88 102 ARG A C 1
ATOM 819 O O . ARG A 1 102 ? -13.098 14.656 12.458 1.00 80.88 102 ARG A O 1
ATOM 826 N N . VAL A 1 103 ? -10.966 14.215 13.039 1.00 84.00 103 VAL A N 1
ATOM 827 C CA . VAL A 1 103 ? -11.242 12.952 13.725 1.00 84.00 103 VAL A CA 1
ATOM 828 C C . VAL A 1 103 ? -11.923 13.265 15.053 1.00 84.00 103 VAL A C 1
ATOM 830 O O . VAL A 1 103 ? -11.374 13.977 15.887 1.00 84.00 103 VAL A O 1
ATOM 833 N N . ALA A 1 104 ? -13.133 12.749 15.236 1.00 86.94 104 ALA A N 1
ATOM 834 C CA . ALA A 1 104 ? -13.896 12.869 16.476 1.00 86.94 104 ALA A CA 1
ATOM 835 C C . ALA A 1 104 ? -13.785 11.611 17.350 1.00 86.94 104 ALA A C 1
ATOM 837 O O . ALA A 1 104 ? -14.106 11.653 18.534 1.00 86.94 104 ALA A O 1
ATOM 838 N N . GLY A 1 105 ? -13.345 10.492 16.769 1.00 88.75 105 GLY A N 1
ATOM 839 C CA . GLY A 1 105 ? -13.131 9.242 17.483 1.00 88.75 105 GLY A CA 1
ATOM 840 C C . GLY A 1 105 ? -13.276 8.014 16.591 1.00 88.75 105 GLY A C 1
ATOM 841 O O . GLY A 1 105 ? -13.248 8.091 15.361 1.00 88.75 105 GLY A O 1
ATOM 842 N N . GLU A 1 106 ? -13.466 6.870 17.237 1.00 90.75 106 GLU A N 1
ATOM 843 C CA . GLU A 1 106 ? -13.776 5.593 16.600 1.00 90.75 106 GLU A CA 1
ATOM 844 C C . GLU A 1 106 ? -15.274 5.283 16.704 1.00 90.75 106 GLU A C 1
ATOM 846 O O . GLU A 1 106 ? -15.924 5.583 17.706 1.00 90.75 106 GLU A O 1
ATOM 851 N N . ARG A 1 107 ? -15.831 4.648 15.668 1.00 93.62 107 ARG A N 1
ATOM 852 C CA . ARG A 1 107 ? -17.211 4.164 15.671 1.00 93.62 107 ARG A CA 1
ATOM 853 C C . ARG A 1 107 ? -17.346 3.017 16.684 1.00 93.62 107 ARG A C 1
ATOM 855 O O . ARG A 1 107 ? -16.682 1.991 16.505 1.00 93.62 107 ARG A O 1
ATOM 862 N N . PRO A 1 108 ? -18.236 3.123 17.689 1.00 93.88 108 PRO A N 1
ATOM 863 C CA . PRO A 1 108 ? -18.496 2.022 18.610 1.00 93.88 108 PRO A CA 1
ATOM 864 C C . PRO A 1 108 ? -18.914 0.759 17.853 1.00 93.88 108 PRO A C 1
ATOM 866 O O . PRO A 1 108 ? -19.709 0.835 16.917 1.00 93.88 108 PRO A O 1
ATOM 869 N N . ASN A 1 109 ? -18.386 -0.399 18.260 1.00 94.50 109 ASN A N 1
ATOM 870 C CA . ASN A 1 109 ? -18.671 -1.700 17.641 1.00 94.50 109 ASN A CA 1
ATOM 871 C C . ASN A 1 109 ? -18.441 -1.726 16.119 1.00 94.50 109 ASN A C 1
ATOM 873 O O . ASN A 1 109 ? -19.216 -2.333 15.381 1.00 94.50 109 ASN A O 1
ATOM 877 N N . CYS A 1 110 ? -17.391 -1.051 15.634 1.00 95.00 110 CYS A N 1
ATOM 878 C CA . CYS A 1 110 ? -17.077 -1.071 14.212 1.00 95.00 110 CYS A CA 1
ATOM 879 C C . CYS A 1 110 ? -16.888 -2.516 13.702 1.00 95.00 110 CYS A C 1
ATOM 881 O O . CYS A 1 110 ? -16.039 -3.234 14.240 1.00 95.00 110 CYS A O 1
ATOM 883 N N . PRO A 1 111 ? -17.585 -2.933 12.627 1.00 96.38 111 PRO A N 1
ATOM 884 C CA . PRO A 1 111 ? -17.436 -4.282 12.075 1.00 96.38 111 PRO A CA 1
ATOM 885 C C . PRO A 1 111 ? -16.046 -4.535 11.464 1.00 96.38 111 PRO A C 1
ATOM 887 O O . PRO A 1 111 ? -15.666 -5.681 11.262 1.00 96.38 111 PRO A O 1
ATOM 890 N N . PHE A 1 112 ? -15.266 -3.478 11.220 1.00 96.44 112 PHE A N 1
ATOM 891 C CA . PHE A 1 112 ? -13.942 -3.533 10.595 1.00 96.44 112 PHE A CA 1
ATOM 892 C C . PHE A 1 112 ? -12.791 -3.280 11.586 1.00 96.44 112 PHE A C 1
ATOM 894 O O . PHE A 1 112 ? -11.692 -2.927 11.170 1.00 96.44 112 PHE A O 1
ATOM 901 N N . ARG A 1 113 ? -13.014 -3.415 12.904 1.00 93.81 113 ARG A N 1
ATOM 902 C CA . ARG A 1 113 ? -12.036 -3.045 13.955 1.00 93.81 113 ARG A CA 1
ATOM 903 C C . ARG A 1 113 ? -10.648 -3.687 13.791 1.00 93.81 113 ARG A C 1
ATOM 905 O O . ARG A 1 113 ? -9.638 -3.085 14.145 1.00 93.81 113 ARG A O 1
ATOM 912 N N . ASN A 1 114 ? -10.607 -4.888 13.225 1.00 95.81 114 ASN A N 1
ATOM 913 C CA . ASN A 1 114 ? -9.390 -5.666 12.985 1.00 95.81 114 ASN A CA 1
ATOM 914 C C . ASN A 1 114 ? -9.052 -5.749 11.494 1.00 95.81 114 ASN A C 1
ATOM 916 O O . ASN A 1 114 ? -8.427 -6.709 11.055 1.00 95.81 114 ASN A O 1
ATOM 920 N N . GLN A 1 115 ? -9.519 -4.785 10.704 1.00 97.06 115 GLN A N 1
ATOM 921 C CA . GLN A 1 115 ? -9.317 -4.763 9.268 1.00 97.06 115 GLN A CA 1
ATOM 922 C C . GLN A 1 115 ? -8.735 -3.431 8.811 1.00 97.06 115 GLN A C 1
ATOM 924 O O . GLN A 1 115 ? -9.003 -2.364 9.374 1.00 97.06 115 GLN A O 1
ATOM 929 N N . ILE A 1 116 ? -7.952 -3.501 7.746 1.00 96.19 116 ILE A N 1
ATOM 930 C CA . ILE A 1 116 ? -7.405 -2.343 7.052 1.00 96.19 116 ILE A CA 1
ATOM 931 C C . ILE A 1 116 ? -7.854 -2.335 5.591 1.00 96.19 116 ILE A C 1
ATOM 933 O O . ILE A 1 116 ? -8.278 -3.351 5.036 1.00 96.19 116 ILE A O 1
ATOM 937 N N . GLN A 1 117 ? -7.737 -1.171 4.965 1.00 97.56 117 GLN A N 1
ATOM 938 C CA . GLN A 1 117 ? -7.897 -1.014 3.525 1.00 97.56 117 GLN A CA 1
ATOM 939 C C . GLN A 1 117 ? -6.526 -0.972 2.858 1.00 97.56 117 GLN A C 1
ATOM 941 O O . GLN A 1 117 ? -5.582 -0.413 3.423 1.00 97.56 117 GLN A O 1
ATOM 946 N N . LEU A 1 118 ? -6.449 -1.514 1.645 1.00 97.88 118 LEU A N 1
ATOM 947 C CA . LEU A 1 118 ? -5.256 -1.519 0.803 1.00 97.88 118 LEU A CA 1
ATOM 948 C C . LEU A 1 118 ? -5.530 -0.749 -0.498 1.00 97.88 118 LEU A C 1
ATOM 950 O O . LEU A 1 118 ? -6.663 -0.714 -0.978 1.00 97.88 118 LEU A O 1
ATOM 954 N N . ALA A 1 119 ? -4.506 -0.136 -1.082 1.00 98.06 119 ALA A N 1
ATOM 955 C CA . ALA A 1 119 ? -4.579 0.485 -2.402 1.00 98.06 119 ALA A CA 1
ATOM 956 C C . ALA A 1 119 ? -3.267 0.315 -3.181 1.00 98.06 119 ALA A C 1
ATOM 958 O O . ALA A 1 119 ? -2.184 0.248 -2.595 1.00 98.06 119 ALA A O 1
ATOM 959 N N . ALA A 1 120 ? -3.383 0.284 -4.507 1.00 98.31 120 ALA A N 1
ATOM 960 C CA . ALA A 1 120 ? -2.297 0.550 -5.439 1.00 98.31 120 ALA A CA 1
ATOM 961 C C . ALA A 1 120 ? -2.091 2.068 -5.536 1.00 98.31 120 ALA A C 1
ATOM 963 O O . ALA A 1 120 ? -3.066 2.821 -5.626 1.00 98.31 120 ALA A O 1
ATOM 964 N N . TYR A 1 121 ? -0.843 2.524 -5.486 1.00 97.44 121 TYR A N 1
ATOM 965 C CA . TYR A 1 121 ? -0.493 3.938 -5.368 1.00 97.44 121 TYR A CA 1
ATOM 966 C C . TYR A 1 121 ? 0.789 4.215 -6.144 1.00 97.44 121 TYR A C 1
ATOM 968 O O . TYR A 1 121 ? 1.825 3.647 -5.795 1.00 97.44 121 TYR A O 1
ATOM 976 N N . ALA A 1 122 ? 0.751 5.125 -7.119 1.00 97.62 122 ALA A N 1
ATOM 977 C CA . ALA A 1 122 ? 1.904 5.315 -7.991 1.00 97.62 122 ALA A CA 1
ATOM 978 C C . ALA A 1 122 ? 2.202 6.759 -8.395 1.00 97.62 122 ALA A C 1
ATOM 980 O O . ALA A 1 122 ? 1.360 7.414 -8.995 1.00 97.62 122 ALA A O 1
ATOM 981 N N . TYR A 1 123 ? 3.414 7.242 -8.142 1.00 96.81 123 TYR A N 1
ATOM 982 C CA . TYR A 1 123 ? 3.892 8.467 -8.785 1.00 96.81 123 TYR A CA 1
ATOM 983 C C . TYR A 1 123 ? 4.268 8.174 -10.243 1.00 96.81 123 TYR A C 1
ATOM 985 O O . TYR A 1 123 ? 4.891 7.151 -10.523 1.00 96.81 123 TYR A O 1
ATOM 993 N N . ASP A 1 124 ? 3.894 9.073 -11.153 1.00 97.62 124 ASP A N 1
ATOM 994 C CA . ASP A 1 124 ? 4.220 8.985 -12.583 1.00 97.62 124 ASP A CA 1
ATOM 995 C C . ASP A 1 124 ? 4.558 10.387 -13.107 1.00 97.62 124 ASP A C 1
ATOM 997 O O . ASP A 1 124 ? 3.689 11.256 -13.165 1.00 97.62 124 ASP A O 1
ATOM 1001 N N . ASP A 1 125 ? 5.819 10.641 -13.442 1.00 96.50 125 ASP A N 1
ATOM 1002 C CA . ASP A 1 125 ? 6.348 11.951 -13.849 1.00 96.50 125 ASP A CA 1
ATOM 1003 C C . ASP A 1 125 ? 6.114 13.087 -12.834 1.00 96.50 125 ASP A C 1
ATOM 1005 O O . ASP A 1 125 ? 5.784 14.221 -13.182 1.00 96.50 125 ASP A O 1
ATOM 1009 N N . GLY A 1 126 ? 6.191 12.774 -11.541 1.00 95.19 126 GLY A N 1
ATOM 1010 C CA . GLY A 1 126 ? 5.891 13.723 -10.466 1.00 95.19 126 GLY A CA 1
ATOM 1011 C C . GLY A 1 126 ? 4.395 13.956 -10.231 1.00 95.19 126 GLY A C 1
ATOM 1012 O O . GLY A 1 126 ? 4.027 14.716 -9.328 1.00 95.19 126 GLY A O 1
ATOM 1013 N N . ASN A 1 127 ? 3.508 13.292 -10.984 1.00 96.56 127 ASN A N 1
ATOM 1014 C CA . ASN A 1 127 ? 2.076 13.346 -10.712 1.00 96.56 127 ASN A CA 1
ATOM 1015 C C . ASN A 1 127 ? 1.754 12.656 -9.389 1.00 96.56 127 ASN A C 1
ATOM 1017 O O . ASN A 1 127 ? 2.159 11.528 -9.116 1.00 96.56 127 ASN A O 1
ATOM 1021 N N . ILE A 1 128 ? 0.990 13.363 -8.559 1.00 93.00 128 ILE A N 1
ATOM 1022 C CA .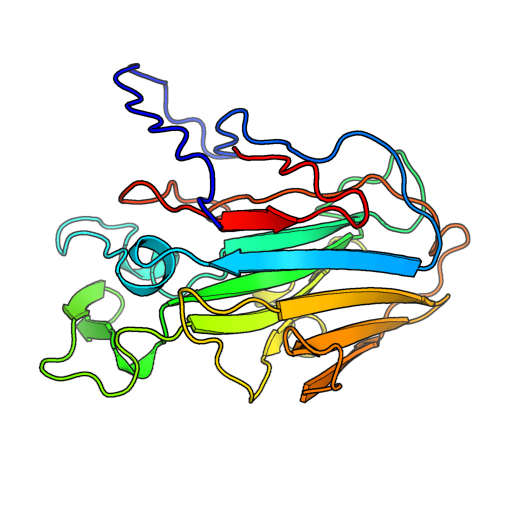 ILE A 1 128 ? 0.740 12.974 -7.176 1.00 93.00 128 ILE A CA 1
ATOM 1023 C C . ILE A 1 128 ? -0.536 12.117 -7.093 1.00 93.00 128 ILE A C 1
ATOM 1025 O O . ILE A 1 128 ? -1.609 12.607 -7.459 1.00 93.00 128 ILE A O 1
ATOM 1029 N N . PRO A 1 129 ? -0.493 10.899 -6.526 1.00 92.75 129 PRO A N 1
ATOM 1030 C CA . PRO A 1 129 ? -1.621 9.959 -6.603 1.00 92.75 129 PRO A CA 1
ATOM 1031 C C . PRO A 1 129 ? -2.917 10.422 -5.955 1.00 92.75 129 PRO A C 1
ATOM 1033 O O . PRO A 1 129 ? -3.992 10.273 -6.517 1.00 92.75 129 PRO A O 1
ATOM 1036 N N . TYR A 1 130 ? -2.846 11.067 -4.792 1.00 88.94 130 TYR A N 1
ATOM 1037 C CA . TYR A 1 130 ? -4.049 11.581 -4.127 1.00 88.94 130 TYR A CA 1
ATOM 1038 C C . TYR A 1 130 ? -4.653 12.819 -4.818 1.00 88.94 130 TYR A C 1
ATOM 1040 O O . TYR A 1 130 ? -5.685 13.319 -4.378 1.00 88.94 130 TYR A O 1
ATOM 1048 N N . LYS A 1 131 ? -4.026 13.317 -5.892 1.00 92.94 131 LYS A N 1
ATOM 1049 C CA . LYS A 1 131 ? -4.579 14.341 -6.791 1.00 92.94 131 LYS A CA 1
ATOM 1050 C C . LYS A 1 131 ? -5.039 13.757 -8.133 1.00 92.94 131 LYS A C 1
ATOM 1052 O O . LYS A 1 131 ? -5.617 14.487 -8.932 1.00 92.94 131 LYS A O 1
ATOM 1057 N N . ASN A 1 132 ? -4.797 12.468 -8.386 1.00 93.88 132 ASN A N 1
ATOM 1058 C CA . ASN A 1 132 ? -5.129 11.790 -9.633 1.00 93.88 132 ASN A CA 1
ATOM 1059 C C . ASN A 1 132 ? -5.665 10.375 -9.356 1.00 93.88 132 ASN A C 1
ATOM 1061 O O . ASN A 1 132 ? -4.905 9.442 -9.109 1.00 93.88 132 ASN A O 1
ATOM 1065 N N . ALA A 1 133 ? -6.983 10.201 -9.473 1.00 94.25 133 ALA A N 1
ATOM 1066 C CA . ALA A 1 133 ? -7.655 8.930 -9.193 1.00 94.25 133 ALA A CA 1
ATOM 1067 C C . ALA A 1 133 ? -7.169 7.748 -10.058 1.00 94.25 133 ALA A C 1
ATOM 1069 O O . ALA A 1 133 ? -7.328 6.599 -9.661 1.00 94.25 133 ALA A O 1
ATOM 1070 N N . SER A 1 134 ? -6.553 7.993 -11.222 1.00 97.19 134 SER A N 1
ATOM 1071 C CA . SER A 1 134 ? -5.986 6.907 -12.038 1.00 97.19 134 SER A CA 1
ATOM 1072 C C . SER A 1 134 ? -4.728 6.276 -11.425 1.00 97.19 134 SER A C 1
ATOM 1074 O O . SER A 1 134 ? -4.438 5.114 -11.709 1.00 97.19 134 SER A O 1
ATOM 1076 N N . LEU A 1 135 ? -4.038 7.018 -10.552 1.00 97.62 135 LEU A N 1
ATOM 1077 C CA . LEU A 1 135 ? -2.790 6.645 -9.884 1.00 97.62 135 LEU A CA 1
ATOM 1078 C C . LEU A 1 135 ? -3.001 6.144 -8.444 1.00 97.62 135 LEU A C 1
ATOM 1080 O O . LEU A 1 135 ? -2.038 5.816 -7.751 1.00 97.62 135 LEU A O 1
ATOM 1084 N N . LEU A 1 136 ? -4.251 6.101 -7.976 1.00 97.56 136 LEU A N 1
ATOM 1085 C CA . LEU A 1 136 ? -4.628 5.584 -6.665 1.00 97.56 136 LEU A CA 1
ATOM 1086 C C . LEU A 1 136 ? -5.867 4.702 -6.802 1.00 97.56 136 LEU A C 1
ATOM 1088 O O . LEU A 1 136 ? -6.983 5.203 -6.929 1.00 97.56 136 LEU A O 1
ATOM 1092 N N . LYS A 1 137 ? -5.672 3.383 -6.759 1.00 98.19 137 LYS A N 1
ATOM 1093 C CA . LYS A 1 137 ? -6.745 2.397 -6.937 1.00 98.19 137 LYS A CA 1
ATOM 1094 C C . LYS A 1 137 ? -6.892 1.556 -5.685 1.00 98.19 137 LYS A C 1
ATOM 1096 O O . LYS A 1 137 ? -6.004 0.778 -5.347 1.00 98.19 137 LYS A O 1
ATOM 1101 N N . GLN A 1 138 ? -7.993 1.755 -4.971 1.00 98.19 138 GLN A N 1
ATOM 1102 C CA . GLN A 1 138 ? -8.290 0.983 -3.773 1.00 98.19 138 GLN A CA 1
ATOM 1103 C C . GLN A 1 138 ? -8.644 -0.460 -4.147 1.00 98.19 138 GLN A C 1
ATOM 1105 O O . GLN A 1 138 ? -9.322 -0.678 -5.145 1.00 98.19 138 GLN A O 1
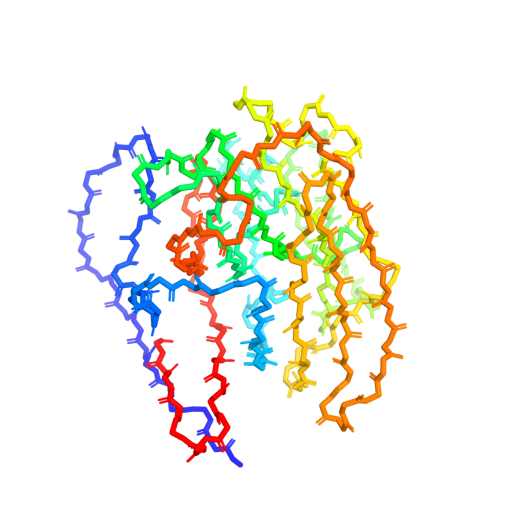ATOM 1110 N N . PHE A 1 139 ? -8.194 -1.409 -3.330 1.00 98.50 139 PHE A N 1
ATOM 1111 C CA . PHE A 1 139 ? -8.662 -2.786 -3.387 1.00 98.50 139 PHE A CA 1
ATOM 1112 C C . PHE A 1 139 ? -10.034 -2.911 -2.708 1.00 98.50 139 PHE A C 1
ATOM 1114 O O . PHE A 1 139 ? -10.272 -2.292 -1.664 1.00 98.50 139 PHE A O 1
ATOM 1121 N N . ASP A 1 140 ? -10.919 -3.730 -3.267 1.00 98.19 140 ASP A N 1
ATOM 1122 C CA . ASP A 1 140 ? -12.185 -4.085 -2.611 1.00 98.19 140 ASP A CA 1
ATOM 1123 C C . ASP A 1 140 ? -11.934 -5.000 -1.402 1.00 98.19 140 ASP A C 1
ATOM 1125 O O . ASP A 1 140 ? -12.634 -4.936 -0.388 1.00 98.19 140 ASP A O 1
ATOM 1129 N N . THR A 1 141 ? -10.882 -5.815 -1.481 1.00 98.31 141 THR A N 1
ATOM 1130 C CA . THR A 1 141 ? -10.445 -6.712 -0.417 1.00 98.31 141 THR A CA 1
ATOM 1131 C C . THR A 1 141 ? -9.864 -5.940 0.769 1.00 98.31 141 THR A C 1
ATOM 1133 O O . THR A 1 141 ? -8.861 -5.232 0.663 1.00 98.31 141 THR A O 1
ATOM 1136 N N . THR A 1 142 ? -10.458 -6.133 1.944 1.00 98.06 142 THR A N 1
ATOM 1137 C CA . THR A 1 142 ? -9.920 -5.667 3.229 1.00 98.06 142 THR A CA 1
ATOM 1138 C C . THR A 1 142 ? -9.021 -6.723 3.857 1.00 98.06 142 THR A C 1
ATOM 1140 O O . THR A 1 142 ? -9.349 -7.909 3.822 1.00 98.06 142 THR A O 1
ATOM 1143 N N . LEU A 1 143 ? -7.926 -6.306 4.496 1.00 98.00 143 LEU A N 1
ATOM 1144 C CA . LEU A 1 143 ? -7.001 -7.240 5.146 1.00 98.00 143 LEU A CA 1
ATOM 1145 C C . LEU A 1 143 ? -7.273 -7.299 6.645 1.00 98.00 143 LEU A C 1
ATOM 1147 O O . LEU A 1 143 ? -7.233 -6.271 7.319 1.00 98.00 143 LEU A O 1
ATOM 1151 N N . GLU A 1 144 ? -7.512 -8.495 7.174 1.00 98.00 144 GLU A N 1
ATOM 1152 C CA . GLU A 1 144 ? -7.511 -8.736 8.617 1.00 98.00 144 GLU A CA 1
ATOM 1153 C C . GLU A 1 144 ? -6.088 -8.687 9.185 1.00 98.00 144 GLU A C 1
ATOM 1155 O O . GLU A 1 144 ? -5.170 -9.294 8.625 1.00 98.00 144 GLU A O 1
ATOM 1160 N N . VAL A 1 145 ? -5.918 -8.017 10.325 1.00 96.00 145 VAL A N 1
ATOM 1161 C CA . VAL A 1 145 ? -4.663 -8.022 11.091 1.00 9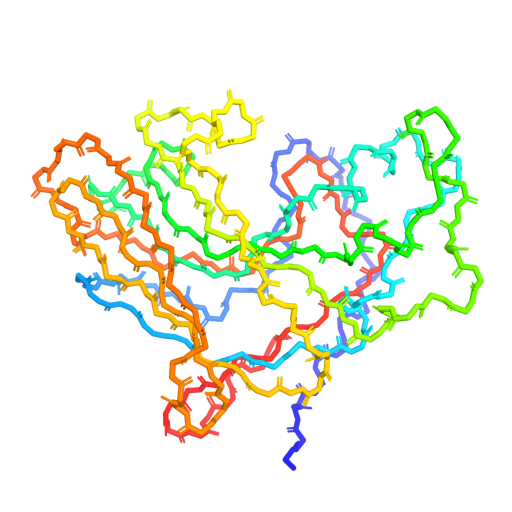6.00 145 VAL A CA 1
ATOM 1162 C C . VAL A 1 145 ? -4.348 -9.422 11.628 1.00 96.00 145 VAL A C 1
ATOM 1164 O O . VAL A 1 145 ? -5.235 -10.244 11.852 1.00 96.00 145 VAL A O 1
ATOM 1167 N N . GLY A 1 146 ? -3.065 -9.723 11.808 1.00 93.75 146 GLY A N 1
ATOM 1168 C CA . GLY A 1 146 ? -2.570 -11.028 12.246 1.00 93.75 146 GLY A CA 1
ATOM 1169 C C . GLY A 1 146 ? -2.590 -12.112 11.164 1.00 93.75 146 GLY A C 1
ATOM 1170 O O . GLY A 1 146 ? -2.000 -13.173 11.371 1.00 93.75 146 GLY A O 1
ATOM 1171 N N . LYS A 1 147 ? -3.198 -11.865 9.998 1.00 96.62 147 LYS A N 1
ATOM 1172 C CA . LYS A 1 147 ? -3.114 -12.758 8.835 1.00 96.62 147 LYS A CA 1
ATOM 1173 C C . LYS A 1 147 ? -1.948 -12.379 7.929 1.00 96.62 147 LYS A C 1
ATOM 1175 O O . LYS A 1 147 ? -1.519 -11.227 7.883 1.00 96.62 147 LYS A O 1
ATOM 1180 N N . GLU A 1 148 ? -1.442 -13.384 7.231 1.00 95.50 148 GLU A N 1
ATOM 1181 C CA . GLU A 1 148 ? -0.380 -13.228 6.250 1.00 95.50 148 GLU A CA 1
ATOM 1182 C C . GLU A 1 148 ? -0.958 -13.012 4.847 1.00 95.50 148 GLU A C 1
ATOM 1184 O O . GLU A 1 148 ? -1.939 -13.661 4.473 1.00 95.50 148 GLU A O 1
ATOM 1189 N N . TYR A 1 149 ? -0.327 -12.126 4.080 1.00 96.88 149 TYR A N 1
ATOM 1190 C CA . TYR A 1 149 ? -0.687 -11.811 2.702 1.00 96.88 149 TYR A CA 1
ATOM 1191 C C . TYR A 1 149 ? 0.552 -11.720 1.818 1.00 96.88 149 TYR A C 1
ATOM 1193 O O . TYR A 1 149 ? 1.603 -11.242 2.250 1.00 96.88 149 TYR A O 1
ATOM 1201 N N . GLY A 1 150 ? 0.408 -12.129 0.560 1.00 96.44 150 GLY A N 1
ATOM 1202 C CA . GLY A 1 150 ? 1.402 -11.904 -0.483 1.00 96.44 150 GLY A CA 1
ATOM 1203 C C . GLY A 1 150 ? 1.098 -10.630 -1.266 1.00 96.44 150 GLY A C 1
ATOM 1204 O O . GLY A 1 150 ? -0.036 -10.396 -1.677 1.00 96.44 150 GLY A 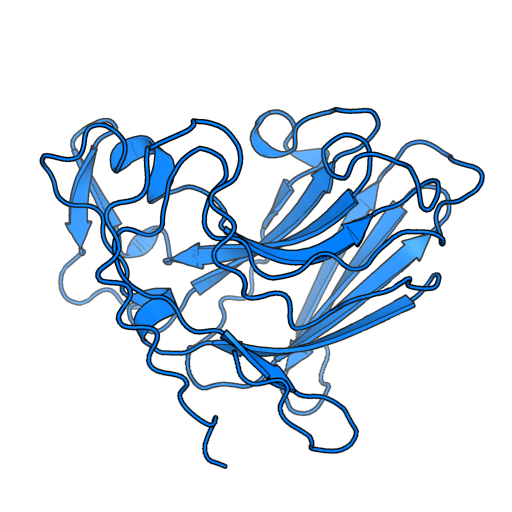O 1
ATOM 1205 N N . LEU A 1 151 ? 2.116 -9.816 -1.505 1.00 96.94 151 LEU A N 1
ATOM 1206 C CA . LEU A 1 151 ? 2.079 -8.621 -2.339 1.00 96.94 151 LEU A CA 1
ATOM 1207 C C . LEU A 1 151 ? 3.016 -8.833 -3.521 1.00 96.94 151 LEU A C 1
ATOM 1209 O O . LEU A 1 151 ? 4.151 -9.274 -3.337 1.00 96.94 151 LEU A O 1
ATOM 1213 N N . ARG A 1 152 ? 2.565 -8.496 -4.728 1.00 96.94 152 ARG A N 1
ATOM 1214 C CA . ARG A 1 152 ? 3.391 -8.552 -5.937 1.00 96.94 152 ARG A CA 1
ATOM 1215 C C . ARG A 1 152 ? 3.199 -7.310 -6.788 1.00 96.94 152 ARG A C 1
ATOM 1217 O O . ARG A 1 152 ? 2.062 -6.899 -7.022 1.00 96.94 152 ARG A O 1
ATOM 1224 N N . LEU A 1 153 ? 4.314 -6.771 -7.265 1.00 97.75 153 LEU A N 1
ATOM 1225 C CA . LEU A 1 153 ? 4.364 -5.752 -8.305 1.00 97.75 153 LEU A CA 1
ATOM 1226 C C . LEU A 1 153 ? 5.012 -6.359 -9.546 1.00 97.75 153 LEU A C 1
ATOM 1228 O O . LEU A 1 153 ? 6.118 -6.891 -9.464 1.00 97.75 153 LEU A O 1
ATOM 1232 N N . ASP A 1 154 ? 4.328 -6.266 -10.679 1.00 97.75 154 ASP A N 1
ATOM 1233 C CA . ASP A 1 154 ? 4.901 -6.521 -11.996 1.00 97.75 154 ASP A CA 1
ATOM 1234 C C . ASP A 1 154 ? 4.994 -5.183 -12.734 1.00 97.75 154 ASP A C 1
ATOM 1236 O O . ASP A 1 154 ? 3.978 -4.626 -13.163 1.00 97.75 154 ASP A O 1
ATOM 1240 N N . PHE A 1 155 ? 6.210 -4.658 -12.849 1.00 97.31 155 PHE A N 1
ATOM 1241 C CA . PHE A 1 155 ? 6.509 -3.448 -13.599 1.00 97.31 155 PHE A CA 1
ATOM 1242 C C . PHE A 1 155 ? 6.554 -3.789 -15.084 1.00 97.31 155 PHE A C 1
ATOM 1244 O O . PHE A 1 155 ? 7.374 -4.591 -15.530 1.00 97.31 155 PHE A O 1
ATOM 1251 N N . LEU A 1 156 ? 5.674 -3.162 -15.853 1.00 97.56 156 LEU A N 1
ATOM 1252 C CA . LEU A 1 156 ? 5.646 -3.225 -17.306 1.00 97.56 156 LEU A CA 1
ATOM 1253 C C . LEU A 1 156 ? 5.984 -1.845 -17.866 1.00 97.56 156 LEU A C 1
ATOM 1255 O O . LEU A 1 156 ? 5.907 -0.822 -17.184 1.00 97.56 156 LEU A O 1
ATOM 1259 N N . GLU A 1 157 ? 6.320 -1.817 -19.147 1.00 96.69 157 GLU A N 1
ATOM 1260 C CA . GLU A 1 157 ? 6.780 -0.614 -19.838 1.00 96.69 157 GLU A CA 1
ATOM 1261 C C . GLU A 1 157 ? 5.837 0.592 -19.689 1.00 96.69 157 GLU A C 1
ATOM 1263 O O . GLU A 1 157 ? 6.295 1.722 -19.515 1.00 96.69 157 GLU A O 1
ATOM 1268 N N . THR A 1 158 ? 4.523 0.352 -19.707 1.00 97.81 158 THR A N 1
ATOM 1269 C CA . THR A 1 158 ? 3.484 1.394 -19.634 1.00 97.81 158 THR A CA 1
ATOM 1270 C C . THR A 1 158 ? 2.454 1.141 -18.536 1.00 97.81 158 THR A C 1
ATOM 1272 O O . THR A 1 158 ? 1.380 1.739 -18.543 1.00 97.81 158 THR A O 1
ATOM 1275 N N . SER A 1 159 ? 2.713 0.224 -17.605 1.00 98.38 159 SER A N 1
ATOM 1276 C CA . SER A 1 159 ? 1.771 -0.070 -16.523 1.00 98.38 159 SER A CA 1
ATOM 1277 C C . SER A 1 159 ? 2.428 -0.857 -15.403 1.00 98.38 159 SER A C 1
ATOM 1279 O O . SER A 1 159 ? 3.349 -1.619 -15.663 1.00 98.38 159 SER A O 1
ATOM 1281 N N . THR A 1 160 ? 1.881 -0.776 -14.200 1.00 98.56 160 THR A N 1
ATOM 1282 C CA . THR A 1 160 ? 2.254 -1.667 -13.099 1.00 98.56 160 THR A CA 1
ATOM 1283 C C . THR A 1 160 ? 1.046 -2.500 -12.697 1.00 98.56 160 THR A C 1
ATOM 1285 O O . THR A 1 160 ? -0.061 -1.978 -12.505 1.00 98.56 160 THR A O 1
ATOM 1288 N N . VAL A 1 161 ? 1.243 -3.815 -12.590 1.00 98.69 161 VAL A N 1
ATOM 1289 C CA . VAL A 1 161 ? 0.225 -4.753 -12.108 1.00 98.69 161 VAL A CA 1
ATOM 1290 C C . VAL A 1 161 ? 0.477 -5.040 -10.635 1.00 98.69 161 VAL A C 1
ATOM 1292 O O . VAL A 1 161 ? 1.544 -5.504 -10.247 1.00 98.69 161 VAL A O 1
ATOM 1295 N N . TYR A 1 162 ? -0.542 -4.800 -9.824 1.00 98.69 162 TYR A N 1
ATOM 1296 C CA . TYR A 1 162 ? -0.544 -5.018 -8.389 1.00 98.69 162 TYR A CA 1
ATOM 1297 C C . TYR A 1 162 ? -1.375 -6.259 -8.104 1.00 98.69 162 TYR A C 1
ATOM 1299 O O . TYR A 1 162 ? -2.582 -6.254 -8.343 1.00 98.69 162 TYR A O 1
ATOM 1307 N N . SER A 1 163 ? -0.756 -7.323 -7.602 1.00 98.62 163 SER A N 1
ATOM 1308 C CA . SER A 1 163 ? -1.469 -8.553 -7.245 1.00 98.62 163 SER A CA 1
ATOM 1309 C C . SER A 1 163 ? -1.407 -8.783 -5.735 1.00 98.62 163 SER A C 1
ATOM 1311 O O . SER A 1 163 ? -0.326 -8.761 -5.143 1.00 98.62 163 SER A O 1
ATOM 1313 N N . LEU A 1 164 ? -2.574 -8.989 -5.127 1.00 98.56 164 LEU A N 1
ATOM 1314 C CA . LEU A 1 164 ? -2.754 -9.310 -3.716 1.00 98.56 164 LEU A CA 1
ATOM 1315 C C . LEU A 1 164 ? -3.100 -10.793 -3.580 1.00 98.56 164 LEU A C 1
ATOM 1317 O O . LEU A 1 164 ? -4.038 -11.276 -4.212 1.00 98.56 164 LEU A O 1
ATOM 1321 N N . PHE A 1 165 ? -2.380 -11.494 -2.715 1.00 98.50 165 PHE A N 1
ATOM 1322 C CA . PHE A 1 165 ? -2.550 -12.915 -2.447 1.00 98.50 165 PHE A CA 1
ATOM 1323 C C . PHE A 1 165 ? -2.861 -13.161 -0.970 1.00 98.50 165 PHE A C 1
ATOM 1325 O O . PHE A 1 165 ? -2.395 -12.434 -0.091 1.00 98.50 165 PHE A O 1
ATOM 1332 N N . ALA A 1 166 ? -3.607 -14.223 -0.690 1.00 97.75 166 ALA A N 1
ATOM 1333 C CA . ALA A 1 166 ? -3.707 -14.799 0.643 1.00 97.75 166 ALA A CA 1
ATOM 1334 C C . ALA A 1 166 ? -2.386 -15.489 1.038 1.00 97.75 166 ALA A C 1
ATOM 1336 O O . ALA A 1 166 ? -1.525 -15.738 0.193 1.00 97.75 166 ALA A O 1
ATOM 1337 N N . GLY A 1 167 ? -2.226 -15.825 2.322 1.00 93.00 167 GLY A N 1
ATOM 1338 C CA . GLY A 1 167 ? -1.028 -16.508 2.833 1.00 93.00 167 GLY A CA 1
ATOM 1339 C C . GLY A 1 167 ? -0.770 -17.900 2.233 1.00 93.00 167 GLY A C 1
ATOM 1340 O O . GLY A 1 167 ? 0.353 -18.391 2.280 1.00 93.00 167 GLY A O 1
ATOM 1341 N N . ASP A 1 168 ? -1.778 -18.526 1.619 1.00 95.19 168 ASP A N 1
ATOM 1342 C CA . ASP A 1 168 ? -1.646 -19.777 0.855 1.00 95.19 168 ASP A CA 1
ATOM 1343 C C . ASP A 1 168 ? -1.322 -19.549 -0.635 1.00 95.19 168 ASP A C 1
ATOM 1345 O O . ASP A 1 168 ? -1.373 -20.477 -1.437 1.00 95.19 168 ASP A O 1
ATOM 1349 N N . SER A 1 169 ? -0.965 -18.315 -1.007 1.00 95.75 169 SER A N 1
ATOM 1350 C CA . SER A 1 169 ? -0.698 -17.870 -2.381 1.00 95.75 169 SER A CA 1
ATOM 1351 C C . SER A 1 169 ? -1.914 -17.863 -3.319 1.00 95.75 169 SER A C 1
ATOM 1353 O O . SER A 1 169 ? -1.748 -17.692 -4.528 1.00 95.75 169 SER A O 1
ATOM 1355 N N . THR A 1 170 ? -3.141 -17.978 -2.803 1.00 97.94 170 THR A N 1
ATOM 1356 C CA . THR A 1 170 ? -4.354 -17.753 -3.604 1.00 97.94 170 THR A CA 1
ATOM 1357 C C . THR A 1 170 ? -4.464 -16.278 -3.987 1.00 97.94 170 THR A C 1
ATOM 1359 O O . THR A 1 170 ? -4.424 -15.410 -3.116 1.00 97.94 170 THR A O 1
ATOM 1362 N N . LEU A 1 171 ? -4.628 -15.968 -5.278 1.00 98.38 171 LEU A N 1
ATOM 1363 C CA . LEU A 1 171 ? -4.874 -14.597 -5.736 1.00 98.38 171 LEU A CA 1
ATOM 1364 C C . LEU A 1 171 ? -6.231 -14.113 -5.208 1.00 98.38 171 LEU A C 1
ATOM 1366 O O . LEU A 1 171 ? -7.263 -14.688 -5.547 1.00 98.38 171 LEU A O 1
ATOM 1370 N N . LEU A 1 172 ? -6.219 -13.048 -4.410 1.00 98.44 172 LEU A N 1
ATOM 1371 C CA . LEU A 1 172 ? -7.425 -12.411 -3.884 1.00 98.44 172 LEU A CA 1
ATOM 1372 C C . LEU A 1 172 ? -7.941 -11.352 -4.852 1.00 98.44 172 LEU A C 1
ATOM 1374 O O . LEU A 1 172 ? -9.117 -11.344 -5.201 1.00 98.44 172 LEU A O 1
ATOM 1378 N N . GLU A 1 173 ? -7.057 -10.463 -5.301 1.00 98.69 173 GLU A N 1
ATOM 1379 C CA . GLU A 1 173 ? -7.447 -9.332 -6.134 1.00 98.69 173 GLU A CA 1
ATOM 1380 C C . GLU A 1 173 ? -6.255 -8.778 -6.921 1.00 98.69 173 GLU A C 1
ATOM 1382 O O . GLU A 1 173 ? -5.091 -8.935 -6.539 1.00 98.69 173 GLU A O 1
ATOM 1387 N N . ARG A 1 174 ? -6.552 -8.113 -8.041 1.00 98.69 174 ARG A N 1
ATOM 1388 C CA . ARG A 1 174 ? -5.567 -7.446 -8.887 1.00 98.69 174 ARG A CA 1
ATOM 1389 C C . ARG A 1 174 ? -6.014 -6.033 -9.245 1.00 98.69 174 ARG A C 1
ATOM 1391 O O . ARG A 1 174 ? -7.141 -5.831 -9.683 1.00 98.69 174 ARG A O 1
ATOM 1398 N N . GLN A 1 175 ? -5.082 -5.091 -9.160 1.00 98.69 175 GLN A N 1
ATOM 1399 C CA . GLN A 1 175 ? -5.221 -3.724 -9.658 1.00 98.69 175 GLN A CA 1
ATOM 1400 C C . GLN A 1 175 ? -4.158 -3.452 -10.728 1.00 98.69 175 GLN A C 1
ATOM 1402 O O . GLN A 1 175 ? -3.096 -4.072 -10.742 1.00 98.69 175 GLN A O 1
ATOM 1407 N N . VAL A 1 176 ? -4.439 -2.533 -11.652 1.00 98.69 176 VAL A N 1
ATOM 1408 C CA . VAL A 1 176 ? -3.489 -2.130 -12.703 1.00 98.69 176 VAL A CA 1
ATOM 1409 C C . VAL A 1 176 ? -3.475 -0.617 -12.799 1.00 98.69 176 VAL A C 1
ATOM 1411 O O . VAL A 1 176 ? -4.532 -0.018 -13.007 1.00 98.69 176 VAL A O 1
ATOM 1414 N N . ILE A 1 177 ? -2.306 0.007 -12.692 1.00 98.69 177 ILE A N 1
ATOM 1415 C CA . ILE A 1 177 ? -2.128 1.440 -12.952 1.00 98.69 177 ILE A CA 1
ATOM 1416 C C . ILE A 1 177 ? -1.430 1.596 -14.301 1.00 98.69 177 ILE A C 1
ATOM 1418 O O . ILE A 1 177 ? -0.485 0.876 -14.599 1.00 98.69 177 ILE A O 1
ATOM 1422 N N . GLN A 1 178 ? -1.959 2.485 -15.141 1.00 98.50 178 GLN A N 1
ATOM 1423 C CA . GLN A 1 178 ? -1.354 2.832 -16.426 1.00 98.50 178 GLN A CA 1
ATOM 1424 C C . GLN A 1 178 ? -0.374 3.983 -16.217 1.00 98.50 178 GLN A C 1
ATOM 1426 O O . GLN A 1 178 ? -0.659 4.895 -15.440 1.00 98.50 178 GLN A O 1
ATOM 1431 N N . HIS A 1 179 ? 0.737 3.941 -16.937 1.00 97.88 179 HIS A N 1
ATOM 1432 C CA . HIS A 1 179 ? 1.829 4.896 -16.841 1.00 97.88 179 HIS A CA 1
ATOM 1433 C C . HIS A 1 179 ? 2.249 5.404 -18.211 1.00 97.88 179 HIS A C 1
ATOM 1435 O O . HIS A 1 179 ? 2.001 4.765 -19.239 1.00 97.88 179 HIS A O 1
ATOM 1441 N N . ARG A 1 180 ? 2.997 6.507 -18.222 1.00 97.25 180 ARG A N 1
ATOM 1442 C CA . ARG A 1 180 ? 3.822 6.835 -19.386 1.00 97.25 180 ARG A CA 1
ATOM 1443 C C . ARG A 1 180 ? 4.891 5.762 -19.625 1.00 97.25 180 ARG A C 1
ATOM 1445 O O . ARG A 1 180 ? 5.359 5.092 -18.699 1.00 97.25 180 ARG A O 1
ATOM 1452 N N . HIS A 1 181 ? 5.323 5.674 -20.878 1.00 96.75 181 HIS A N 1
ATOM 1453 C CA . HIS A 1 181 ? 6.493 4.898 -21.272 1.00 96.75 181 HIS A CA 1
ATOM 1454 C C . HIS A 1 181 ? 7.771 5.443 -20.607 1.00 96.75 181 HIS A C 1
ATOM 1456 O O . HIS A 1 181 ? 7.972 6.662 -20.521 1.00 96.75 181 HIS A O 1
ATOM 1462 N N . CYS A 1 182 ? 8.662 4.543 -20.182 1.00 93.75 182 CYS A N 1
ATOM 1463 C CA . CYS A 1 182 ? 10.032 4.886 -19.813 1.00 93.75 182 CYS A CA 1
ATOM 1464 C C . CYS A 1 182 ? 11.009 3.719 -20.037 1.00 93.75 182 CYS A C 1
ATOM 1466 O O . CYS A 1 182 ? 10.663 2.554 -19.853 1.00 93.75 182 CYS A O 1
ATOM 1468 N N . TRP A 1 183 ? 12.258 4.043 -20.390 1.00 89.75 183 TRP A N 1
ATOM 1469 C CA . TRP A 1 183 ? 13.288 3.077 -20.811 1.00 89.75 183 TRP A CA 1
ATOM 1470 C C . TRP A 1 183 ? 13.898 2.230 -19.676 1.00 89.75 183 TRP A C 1
ATOM 1472 O O . TRP A 1 183 ? 14.655 1.309 -19.951 1.00 89.75 183 TRP A O 1
ATOM 1482 N N . GLY A 1 184 ? 13.554 2.506 -18.415 1.00 93.06 184 GLY A N 1
ATOM 1483 C CA . GLY A 1 184 ? 14.036 1.783 -17.229 1.00 93.06 184 GLY A CA 1
ATOM 1484 C C . GLY A 1 184 ? 12.900 1.379 -16.294 1.00 93.06 184 GLY A C 1
ATOM 1485 O O . GLY A 1 184 ? 13.030 1.498 -15.081 1.00 93.06 184 GLY A O 1
ATOM 1486 N N . TYR A 1 185 ? 11.741 1.002 -16.842 1.00 94.75 185 TYR A N 1
ATOM 1487 C CA . TYR A 1 185 ? 10.546 0.686 -16.049 1.00 94.75 185 TYR A CA 1
ATOM 1488 C C . TYR A 1 185 ? 10.779 -0.440 -15.027 1.00 94.75 185 TYR A C 1
ATOM 1490 O O . TYR A 1 185 ? 10.136 -0.444 -13.984 1.00 94.75 185 TYR A O 1
ATOM 1498 N N . SER A 1 186 ? 11.693 -1.368 -15.321 1.00 93.88 186 SER A N 1
ATOM 1499 C CA . SER A 1 186 ? 12.055 -2.498 -14.461 1.00 93.88 186 SER A CA 1
ATOM 1500 C C . SER A 1 186 ? 13.055 -2.153 -13.362 1.00 93.88 186 SER A C 1
ATOM 1502 O O . SER A 1 186 ? 13.284 -2.981 -12.482 1.00 93.88 186 SER A O 1
ATOM 1504 N N . ASP A 1 187 ? 13.661 -0.968 -13.437 1.00 91.94 187 ASP A N 1
ATOM 1505 C CA . ASP A 1 187 ? 14.840 -0.609 -12.665 1.00 91.94 187 ASP A CA 1
ATOM 1506 C C . ASP A 1 187 ? 14.482 0.477 -11.652 1.00 91.94 187 ASP A C 1
ATOM 1508 O O . ASP A 1 187 ? 14.017 1.567 -12.001 1.00 91.94 187 ASP A O 1
ATOM 1512 N N . GLY A 1 188 ? 14.747 0.188 -10.384 1.00 91.19 188 GLY A N 1
ATOM 1513 C CA . GLY A 1 188 ? 14.484 1.090 -9.274 1.00 91.19 188 GLY A CA 1
ATOM 1514 C C . GLY A 1 188 ? 15.046 0.542 -7.969 1.00 91.19 188 GLY A C 1
ATOM 1515 O O . GLY A 1 188 ? 15.563 -0.577 -7.904 1.00 91.19 188 GLY A O 1
ATOM 1516 N N . TYR A 1 189 ? 14.989 1.355 -6.919 1.00 89.94 189 TYR A N 1
ATOM 1517 C CA . TYR A 1 189 ? 15.309 0.919 -5.561 1.00 89.94 189 TYR A CA 1
ATOM 1518 C C . TYR A 1 189 ? 14.049 0.473 -4.834 1.00 89.94 189 TYR A C 1
ATOM 1520 O O . TYR A 1 189 ? 12.945 0.950 -5.108 1.00 89.94 189 TYR A O 1
ATOM 1528 N N . ILE A 1 190 ? 14.224 -0.456 -3.901 1.00 90.56 190 ILE A N 1
ATOM 1529 C CA . ILE A 1 190 ? 13.125 -0.951 -3.079 1.00 90.56 190 ILE A CA 1
ATOM 1530 C C . ILE A 1 190 ? 12.696 0.147 -2.106 1.00 90.56 190 ILE A C 1
ATOM 1532 O O . ILE A 1 190 ? 13.514 0.837 -1.500 1.00 90.56 190 ILE A O 1
ATOM 1536 N N . LEU A 1 191 ? 11.387 0.297 -1.951 1.00 89.12 191 LEU A N 1
ATOM 1537 C CA . LEU A 1 191 ? 10.758 1.278 -1.089 1.00 89.12 191 LEU A CA 1
ATOM 1538 C C . LEU A 1 191 ? 10.089 0.578 0.090 1.00 89.12 191 LEU A C 1
ATOM 1540 O O . LEU A 1 191 ? 9.211 -0.269 -0.083 1.00 89.12 191 LEU A O 1
ATOM 1544 N N . SER A 1 192 ? 10.500 0.966 1.292 1.00 83.00 192 SER A N 1
ATOM 1545 C CA . SER A 1 192 ? 10.054 0.358 2.548 1.00 83.00 192 SER A CA 1
ATOM 1546 C C . SER A 1 192 ? 8.812 1.038 3.144 1.00 83.00 192 SER A C 1
ATOM 1548 O O . SER A 1 192 ? 8.247 1.981 2.566 1.00 83.00 192 SER A O 1
ATOM 1550 N N . LEU A 1 193 ? 8.392 0.521 4.307 1.00 80.75 193 LEU A N 1
ATOM 1551 C CA . LEU A 1 193 ? 7.346 1.080 5.156 1.00 80.75 193 LEU A CA 1
ATOM 1552 C C . LEU A 1 193 ? 7.636 2.550 5.450 1.00 80.75 193 LEU A C 1
ATOM 1554 O O . LEU A 1 193 ? 8.739 2.919 5.839 1.00 80.75 193 LEU A O 1
ATOM 1558 N N . TYR A 1 194 ? 6.614 3.380 5.306 1.00 76.88 194 TYR A N 1
ATOM 1559 C CA . TYR A 1 194 ? 6.674 4.772 5.714 1.00 76.88 194 TYR A CA 1
ATOM 1560 C C . TYR A 1 194 ? 5.281 5.225 6.131 1.00 76.88 194 TYR A C 1
ATOM 1562 O O . TYR A 1 194 ? 4.313 5.157 5.361 1.00 76.88 194 TYR A O 1
ATOM 1570 N N . PHE A 1 195 ? 5.164 5.649 7.384 1.00 71.12 195 PHE A N 1
ATOM 1571 C CA . PHE A 1 195 ? 3.898 6.098 7.932 1.00 71.12 195 PHE A CA 1
ATOM 1572 C C . PHE A 1 195 ? 3.693 7.574 7.600 1.00 71.12 195 PHE A C 1
ATOM 1574 O O . PHE A 1 195 ? 4.309 8.421 8.230 1.00 71.12 195 PHE A O 1
ATOM 1581 N N . GLY A 1 196 ? 2.795 7.835 6.643 1.00 60.88 196 GLY A N 1
ATOM 1582 C CA . GLY A 1 196 ? 2.260 9.159 6.312 1.00 60.88 196 GLY A CA 1
ATOM 1583 C C . GLY A 1 196 ? 3.262 10.179 5.750 1.00 60.88 196 GLY A C 1
ATOM 1584 O O . GLY A 1 196 ? 4.267 10.476 6.364 1.00 60.88 196 GLY A O 1
ATOM 1585 N N . GLY A 1 197 ? 2.928 10.806 4.610 1.00 64.50 197 GLY A N 1
ATOM 1586 C CA . GLY A 1 197 ? 3.721 11.886 3.983 1.00 64.50 197 GLY A CA 1
ATOM 1587 C C . GLY A 1 197 ? 4.114 13.015 4.941 1.00 64.50 197 GLY A C 1
ATOM 1588 O O . GLY A 1 197 ? 5.209 13.105 5.468 1.00 64.50 197 GLY A O 1
ATOM 1589 N N . VAL A 1 198 ? 3.179 13.923 5.185 1.00 63.62 198 VAL A N 1
ATOM 1590 C CA . VAL A 1 198 ? 3.421 15.118 6.011 1.00 63.62 198 VAL A CA 1
ATOM 1591 C C . VAL A 1 198 ? 3.180 14.885 7.506 1.00 63.62 198 VAL A C 1
ATOM 1593 O O . VAL A 1 198 ? 3.269 15.836 8.282 1.00 63.62 198 VAL A O 1
ATOM 1596 N N . CYS A 1 199 ? 2.842 13.658 7.917 1.00 74.12 199 CYS A N 1
ATOM 1597 C CA . CYS A 1 199 ? 2.384 13.367 9.272 1.00 74.12 199 CYS A CA 1
ATOM 1598 C C . CYS A 1 199 ? 3.104 12.165 9.882 1.00 74.12 199 CYS A C 1
ATOM 1600 O O . CYS A 1 199 ? 3.055 11.094 9.278 1.00 74.12 199 CYS A O 1
ATOM 1602 N N . PRO A 1 200 ? 3.649 12.285 11.104 1.00 77.38 200 PRO A N 1
ATOM 1603 C CA . PRO A 1 200 ? 4.132 11.125 11.835 1.00 77.38 200 PRO A CA 1
ATOM 1604 C C . PRO A 1 200 ? 2.964 10.231 12.267 1.00 77.38 200 PRO A C 1
ATOM 1606 O O . PRO A 1 200 ? 1.813 10.672 12.360 1.00 77.38 200 PRO A O 1
ATOM 1609 N N . ALA A 1 201 ? 3.273 8.976 12.581 1.00 81.50 201 ALA A N 1
ATOM 1610 C CA . ALA A 1 201 ? 2.315 8.093 13.229 1.00 81.50 201 ALA A CA 1
ATOM 1611 C C . ALA A 1 201 ? 1.922 8.643 14.613 1.00 81.50 201 ALA A C 1
ATOM 1613 O O . ALA A 1 201 ? 2.812 9.044 15.366 1.00 81.50 201 ALA A O 1
ATOM 1614 N N . PRO A 1 202 ? 0.624 8.649 14.984 1.00 81.56 202 PRO A N 1
ATOM 1615 C CA . PRO A 1 202 ? 0.190 9.128 16.301 1.00 81.56 202 PRO A CA 1
ATOM 1616 C C . PRO A 1 202 ? 0.561 8.139 17.417 1.00 81.56 202 PRO A C 1
ATOM 1618 O O . PRO A 1 202 ? 0.592 8.484 18.594 1.00 81.56 202 PRO A O 1
ATOM 1621 N N . GLN A 1 203 ? 0.851 6.896 17.036 1.00 85.00 203 GLN A N 1
ATOM 1622 C CA . GLN A 1 203 ? 1.300 5.807 17.889 1.00 85.00 203 GLN A CA 1
ATOM 1623 C C . GLN A 1 203 ? 2.184 4.857 17.064 1.00 85.00 203 GLN A C 1
ATOM 1625 O O . GLN A 1 203 ? 2.123 4.906 15.831 1.00 85.00 203 GLN A O 1
ATOM 1630 N N . PRO A 1 204 ? 2.975 3.977 17.704 1.00 84.81 204 PRO A N 1
ATOM 1631 C CA . PRO A 1 204 ? 3.696 2.923 17.001 1.00 84.81 204 PRO A CA 1
ATOM 1632 C C . PRO A 1 204 ? 2.765 2.056 16.150 1.00 84.81 204 PRO A C 1
ATOM 1634 O O . PRO A 1 204 ? 1.623 1.793 16.532 1.00 84.81 204 PRO A O 1
ATOM 1637 N N . VAL A 1 205 ? 3.271 1.629 14.994 1.00 83.50 205 VAL A N 1
ATOM 1638 C CA . VAL A 1 205 ? 2.580 0.720 14.083 1.00 83.50 205 VAL A CA 1
ATOM 1639 C C . VAL A 1 205 ? 3.560 -0.326 13.574 1.00 83.50 205 VAL A C 1
ATOM 1641 O O . VAL A 1 205 ? 4.654 0.027 13.133 1.00 83.50 205 VAL A O 1
ATOM 1644 N N . THR A 1 206 ? 3.155 -1.595 13.596 1.00 86.25 206 THR A N 1
ATOM 1645 C CA . THR A 1 206 ? 4.026 -2.725 13.276 1.00 86.25 206 THR A CA 1
ATOM 1646 C C . THR A 1 206 ? 3.550 -3.494 12.043 1.00 86.25 206 THR A C 1
ATOM 1648 O O . THR A 1 206 ? 2.403 -3.935 11.935 1.00 86.25 206 THR A O 1
ATOM 1651 N N . VAL A 1 207 ? 4.485 -3.720 11.119 1.00 86.31 207 VAL A N 1
ATOM 1652 C CA . VAL A 1 207 ? 4.314 -4.581 9.944 1.00 86.31 207 VAL A CA 1
ATOM 1653 C C . VAL A 1 207 ? 5.459 -5.586 9.921 1.00 86.31 207 VAL A C 1
ATOM 1655 O O . VAL A 1 207 ? 6.622 -5.198 9.916 1.00 86.31 207 VAL A O 1
ATOM 1658 N N . CYS A 1 208 ? 5.138 -6.877 9.889 1.00 86.81 208 CYS A N 1
ATOM 1659 C CA . CYS A 1 208 ? 6.130 -7.943 9.802 1.00 86.81 208 CYS A CA 1
ATOM 1660 C C . CYS A 1 208 ? 6.316 -8.340 8.329 1.00 86.81 208 CYS A C 1
ATOM 1662 O O . CYS A 1 208 ? 5.344 -8.733 7.681 1.00 86.81 208 CYS A O 1
ATOM 1664 N N . TYR A 1 209 ? 7.547 -8.274 7.811 1.00 85.56 209 TYR A N 1
ATOM 1665 C CA . TYR A 1 209 ? 7.895 -8.765 6.473 1.00 85.56 209 TYR A CA 1
ATOM 1666 C C . TYR A 1 209 ? 8.515 -10.159 6.563 1.00 85.56 209 TYR A C 1
ATOM 1668 O O . TYR A 1 209 ? 9.409 -10.407 7.378 1.00 85.56 209 TYR A O 1
ATOM 1676 N N . LEU A 1 210 ? 8.038 -11.077 5.725 1.00 81.00 210 LEU A N 1
ATOM 1677 C CA . LEU A 1 210 ? 8.535 -12.447 5.650 1.00 81.00 210 LEU A CA 1
ATOM 1678 C C . LEU A 1 210 ? 9.348 -12.618 4.366 1.00 81.00 210 LEU A C 1
ATOM 1680 O O . LEU A 1 210 ? 8.907 -12.218 3.288 1.00 81.00 210 LEU A O 1
ATOM 1684 N N . THR A 1 211 ? 10.526 -13.222 4.493 1.00 67.19 211 THR A N 1
ATOM 1685 C CA . THR A 1 211 ? 11.335 -13.677 3.358 1.00 67.19 211 THR A CA 1
ATOM 1686 C C . THR A 1 211 ? 11.088 -15.167 3.124 1.00 67.19 211 THR A C 1
ATOM 1688 O O . THR A 1 211 ? 10.719 -15.890 4.056 1.00 67.19 211 THR A O 1
ATOM 1691 N N . ASP A 1 212 ? 11.288 -15.633 1.891 1.00 63.53 212 ASP A N 1
ATOM 1692 C CA . ASP A 1 212 ? 11.089 -17.045 1.525 1.00 63.53 212 ASP A CA 1
ATOM 1693 C C . ASP A 1 212 ? 12.030 -17.995 2.288 1.00 63.53 212 ASP A C 1
ATOM 1695 O O . ASP A 1 212 ? 11.688 -19.153 2.523 1.00 63.53 212 ASP A O 1
ATOM 1699 N N . ASP A 1 213 ? 13.151 -17.478 2.797 1.00 57.84 213 ASP A N 1
ATOM 1700 C CA . ASP A 1 213 ? 14.123 -18.223 3.604 1.00 57.84 213 ASP A CA 1
ATOM 1701 C C . ASP A 1 213 ? 13.696 -18.372 5.080 1.00 57.84 213 ASP A C 1
ATOM 1703 O O . ASP A 1 213 ? 14.447 -18.879 5.915 1.00 57.84 213 ASP A O 1
ATOM 1707 N N . GLY A 1 214 ? 12.504 -17.887 5.449 1.00 47.06 214 GLY A N 1
ATOM 1708 C CA . GLY A 1 214 ? 11.997 -17.913 6.824 1.00 47.06 214 GLY A CA 1
ATOM 1709 C C . GLY A 1 214 ? 12.736 -16.972 7.785 1.00 47.06 214 GLY A C 1
ATOM 1710 O O . GLY A 1 214 ? 12.414 -16.929 8.977 1.00 47.06 214 GLY A O 1
ATOM 1711 N N . LEU A 1 215 ? 13.703 -16.192 7.289 1.00 41.03 215 LEU A N 1
ATOM 1712 C CA . LEU A 1 215 ? 14.424 -15.189 8.060 1.00 41.03 215 LEU A CA 1
ATOM 1713 C C . LEU A 1 215 ? 13.625 -13.886 8.045 1.00 41.03 215 LEU A C 1
ATOM 1715 O O . LEU A 1 215 ? 13.657 -13.092 7.107 1.00 41.03 215 LEU A O 1
ATOM 1719 N N . LEU A 1 216 ? 12.858 -13.703 9.115 1.00 44.34 216 LEU A N 1
ATOM 1720 C CA . LEU A 1 216 ? 12.162 -12.468 9.437 1.00 44.34 216 LEU A CA 1
ATOM 1721 C C . LEU A 1 216 ? 13.141 -11.284 9.397 1.00 44.34 216 LEU A C 1
ATOM 1723 O O . LEU A 1 216 ? 13.966 -11.134 10.300 1.00 44.34 216 LEU A O 1
ATOM 1727 N N . ALA A 1 217 ? 13.002 -10.406 8.404 1.00 41.44 217 ALA A N 1
ATOM 1728 C CA . ALA A 1 217 ? 13.417 -9.020 8.567 1.00 41.44 217 ALA A CA 1
ATOM 1729 C C . ALA A 1 217 ? 12.365 -8.359 9.468 1.00 41.44 217 ALA A C 1
ATOM 1731 O O . ALA A 1 217 ? 11.401 -7.754 9.006 1.00 41.44 217 ALA A O 1
ATOM 1732 N N . THR A 1 218 ? 12.479 -8.592 10.775 1.00 35.38 218 THR A N 1
ATOM 1733 C CA . THR A 1 218 ? 11.671 -7.892 11.774 1.00 35.38 218 THR A CA 1
ATOM 1734 C C . THR A 1 218 ? 12.263 -6.514 12.012 1.00 35.38 218 THR A C 1
ATOM 1736 O O . THR A 1 218 ? 13.431 -6.421 12.394 1.00 35.38 218 THR A O 1
ATOM 1739 N N . THR A 1 219 ? 11.449 -5.480 11.818 1.00 45.28 219 THR A N 1
ATOM 1740 C CA . THR A 1 219 ? 11.705 -4.107 12.267 1.00 45.28 219 THR A CA 1
ATOM 1741 C C . THR A 1 219 ? 10.646 -3.674 13.252 1.00 45.28 219 THR A C 1
ATOM 1743 O O . THR A 1 219 ? 9.468 -4.031 13.018 1.00 45.28 219 THR A O 1
#

Organism: Acanthamoeba castellanii (strain ATCC 30010 / Neff) (NCBI:txid1257118)

Secondary structure (DSSP, 8-state):
-----------------SS----S-----SEE-SEEEEEEEE-HHHHH----TT-TTHHHHHTSPEEEEEEE-S-TTS-TTTSEEEEEEEE-GGGEEEETTEEEEEPTT-TTTTEEEEEEEEEBTTB-GGG-GGGEEEEEEEEETT-EEEEEEEEETTEEEEEEEETT--EEEEEEEE----TTTT-EEEE--B--SS---SS---EEEE-TTS--B--

Foldseek 3Di:
DDLPDPPPPDPDPDDDDQFAPDPVQPLFWDKFFLKDKWKKFWALCQQDFADDQPPPCRLVQQPDWWFAKWWFFQAAPDDQLQWIKTKTKHHDPQQFDDDVSTTPDGDPPRPQSQKIWIWIAIHARNDHCVVPVLRIGTDPDIDGHRFMKMWMWRFDQFKIKIWIAGPVRHTDDIDMHGYDGHPTRGITTIDHTGRDNRDDGPDDTAMWIADPVRDTPGD

Sequence (219 aa):
MLCKLLLVALFLNFVRSSGDYEPQLVPFYGFHSAVMTARVQLANDTSTYLFGPDEVEGARCQSSWNKLWGGGRCGYLNFHHYDSDRFVWRRHIGCIVFNGSRVAGERPNCPFRNQIQLAAYAYDDGNIPYKNASLLKQFDTTLEVGKEYGLRLDFLETSTVYSLFAGDSTLLERQVIQHRHCWGYSDGYILSLYFGGVCPAPQPVTVCYLTDDGLLATT